Protein AF-A0AA46Q1X2-F1 (afdb_monomer_lite)

Sequence (209 aa):
MLDLFNPLFGFIISIHKKLWILHNDSNFYMKPFWLGVLSLFTQSQLTVNLLSIIYLIILFKKKYWIKDLVFICIGRFAGLFIGIWVTTFLGDNYFKILIGVVNKSIVPLIVSIPFIYFLIKRKGVTCKINIWGSFILGLLLSFYFDPVFYSISRFLPFFFGEGGPSYVKPLVFSLTLIAPLMLFGLFSYGFELDRRVKKLLFLKQNKRS

Secondary structure (DSSP, 8-state):
--TTHHHHHHHHHHHHHHHHHHHHHS-TTTHHHHHHHHHHTSHHHHHHHHHHHHHHHHHTTSTTHHHHHHHHHHHHHHHHHHHHHHHHHH-HHHHHHHHHHHHHHHHHHHHHHHHHHHHHHHTT------HHHHHHHHHHHHTSS-HHHHHHHHHHHHHHSSSS-TTHHHHHHHHHHHHHHHHHHHHHHHHHHHHHHHHHHHHHHHTT-

Foldseek 3Di:
DVVVVVVVVVVLVVVLVVLVVVLVPDDLQCNLLSVLVSQCSDPLLVVLLVLLVVVLVVCVVDPPSVLLLVLLLVLLLVLLVVLLVCCVPVNLVVSVVVLVCLQVPVVCVLVVVVVVVVVCVVVVHDDDDDSVNSSPSSNSSNSGVRVCSNCVNVCSCSLCPDDDDSVVSSVSSSCSSSVVSVVVVVVVVVVVVVVVVVVVVVVVVVVVD

Structure (mmCIF, N/CA/C/O backbone):
data_AF-A0AA46Q1X2-F1
#
_entry.id   AF-A0AA46Q1X2-F1
#
loop_
_atom_site.group_PDB
_atom_site.id
_atom_site.type_symbol
_atom_site.label_atom_id
_atom_site.label_alt_id
_atom_site.label_comp_id
_atom_site.label_asym_id
_atom_site.label_entity_id
_atom_site.label_seq_id
_atom_site.pdbx_PDB_ins_code
_atom_site.Cartn_x
_atom_site.Cartn_y
_atom_site.Cartn_z
_atom_site.occupancy
_atom_site.B_iso_or_equiv
_atom_site.auth_seq_id
_atom_site.auth_comp_id
_atom_site.auth_asym_id
_atom_site.auth_atom_id
_atom_site.pdbx_PDB_model_num
ATOM 1 N N . MET A 1 1 ? 20.997 -7.823 19.539 1.00 44.12 1 MET A N 1
ATOM 2 C CA . MET A 1 1 ? 19.883 -7.258 18.732 1.00 44.12 1 MET A CA 1
ATOM 3 C C . MET A 1 1 ? 20.137 -7.393 17.223 1.00 44.12 1 MET A C 1
ATOM 5 O O . MET A 1 1 ? 19.170 -7.599 16.507 1.00 44.12 1 MET A O 1
ATOM 9 N N . LEU A 1 2 ? 21.393 -7.359 16.740 1.00 46.16 2 LEU A N 1
ATOM 10 C CA . LEU A 1 2 ? 21.736 -7.661 15.335 1.00 46.16 2 LEU A CA 1
ATOM 11 C C . LEU A 1 2 ? 21.502 -9.133 14.934 1.00 46.16 2 LEU A C 1
ATOM 13 O O . LEU A 1 2 ? 21.076 -9.394 13.812 1.00 46.16 2 LEU A O 1
ATOM 17 N N . ASP A 1 3 ? 21.700 -10.086 15.848 1.00 48.97 3 ASP A N 1
ATOM 18 C CA . ASP A 1 3 ? 21.635 -11.522 15.514 1.00 48.97 3 ASP A CA 1
ATOM 19 C C . ASP A 1 3 ? 20.230 -12.026 15.153 1.00 48.97 3 ASP A C 1
ATOM 21 O O . ASP A 1 3 ? 20.091 -13.014 14.439 1.00 48.97 3 ASP A O 1
ATOM 25 N N . LEU A 1 4 ? 19.177 -11.314 15.574 1.00 52.31 4 LEU A N 1
ATOM 26 C CA . LEU A 1 4 ? 17.791 -11.632 15.208 1.00 52.31 4 LEU A CA 1
ATOM 27 C C . LEU A 1 4 ? 17.417 -11.113 13.805 1.00 52.31 4 LEU A C 1
ATOM 29 O O . LEU A 1 4 ? 16.497 -11.633 13.177 1.00 52.31 4 LEU A O 1
ATOM 33 N N . PHE A 1 5 ? 18.126 -10.094 13.303 1.00 53.12 5 PHE A N 1
ATOM 34 C CA . PH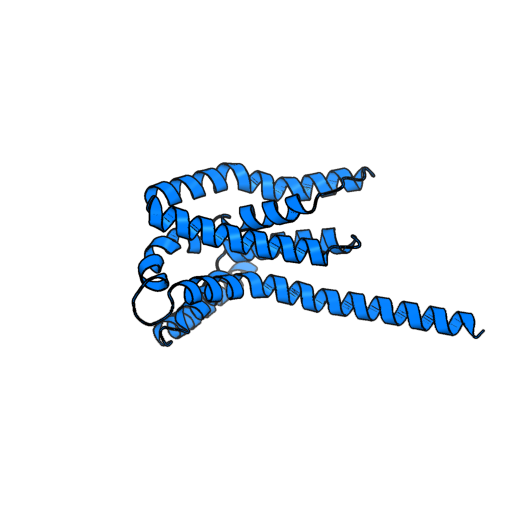E A 1 5 ? 17.856 -9.483 11.996 1.00 53.12 5 PHE A CA 1
ATOM 35 C C . PHE A 1 5 ? 18.491 -10.258 10.837 1.00 53.12 5 PHE A C 1
ATOM 37 O O . PHE A 1 5 ? 17.895 -10.325 9.764 1.00 53.12 5 PHE A O 1
ATOM 44 N N . ASN A 1 6 ? 19.643 -10.898 11.052 1.00 59.34 6 ASN A N 1
ATOM 45 C CA . ASN A 1 6 ? 20.324 -11.710 10.037 1.00 59.34 6 ASN A CA 1
ATOM 46 C C . ASN A 1 6 ? 19.466 -12.841 9.427 1.00 59.34 6 ASN A C 1
ATOM 48 O O . ASN A 1 6 ? 19.412 -12.937 8.197 1.00 59.34 6 ASN A O 1
ATOM 52 N N . PRO A 1 7 ? 18.748 -13.672 10.210 1.00 70.44 7 PRO A N 1
ATOM 53 C CA . PRO A 1 7 ? 17.910 -14.726 9.636 1.00 70.44 7 PRO A CA 1
ATOM 54 C C . PRO A 1 7 ? 16.693 -14.169 8.884 1.00 70.44 7 PRO A C 1
ATOM 56 O O . PRO A 1 7 ? 16.322 -14.704 7.840 1.00 70.44 7 PRO A O 1
ATOM 59 N N . LEU A 1 8 ? 16.104 -13.062 9.353 1.00 68.38 8 LEU A N 1
ATOM 60 C CA . LEU A 1 8 ? 15.004 -12.380 8.659 1.00 68.38 8 LEU A CA 1
ATOM 61 C C . LEU A 1 8 ? 15.452 -11.802 7.314 1.00 68.38 8 LEU A C 1
ATOM 63 O O . LEU A 1 8 ? 14.753 -11.954 6.313 1.00 68.38 8 LEU A O 1
ATOM 67 N N . PHE A 1 9 ? 16.633 -11.187 7.267 1.00 69.31 9 PHE A N 1
ATOM 68 C CA . PHE A 1 9 ? 17.195 -10.653 6.028 1.00 69.31 9 PHE A CA 1
ATOM 69 C C . PHE A 1 9 ? 17.515 -11.774 5.029 1.00 69.31 9 PHE A C 1
ATOM 71 O O . PHE A 1 9 ? 17.148 -11.682 3.857 1.00 69.31 9 PHE A O 1
ATOM 78 N N . GLY A 1 10 ? 18.112 -12.874 5.502 1.00 74.56 10 GLY A N 1
ATOM 79 C CA . GLY A 1 10 ? 18.357 -14.068 4.689 1.00 74.56 10 GLY A CA 1
ATOM 80 C C . GLY A 1 10 ? 17.068 -14.690 4.138 1.00 74.56 10 GLY A C 1
ATOM 81 O O . GLY A 1 10 ? 17.012 -15.078 2.969 1.00 74.56 10 GLY A O 1
ATOM 82 N N . PHE A 1 11 ? 16.001 -14.718 4.940 1.00 78.44 11 PHE A N 1
ATOM 83 C CA . PHE A 1 11 ? 14.683 -15.187 4.514 1.00 78.44 11 PHE A CA 1
ATOM 84 C C . PHE A 1 11 ? 14.064 -14.291 3.432 1.00 78.44 11 PHE A C 1
ATOM 86 O O . PHE A 1 11 ? 13.602 -14.803 2.412 1.00 78.44 11 PHE A O 1
ATOM 93 N N . ILE A 1 12 ? 14.114 -12.964 3.603 1.00 77.50 12 ILE A N 1
ATOM 94 C CA . ILE A 1 12 ? 13.616 -11.998 2.609 1.00 77.50 12 ILE A CA 1
ATOM 95 C C . ILE A 1 12 ? 14.375 -12.146 1.286 1.00 77.50 12 ILE A C 1
ATOM 97 O O . ILE A 1 12 ? 13.746 -12.212 0.232 1.00 77.50 12 ILE A O 1
ATOM 101 N N . ILE A 1 13 ? 15.706 -12.264 1.326 1.00 77.75 13 ILE A N 1
ATOM 102 C CA . ILE A 1 13 ? 16.532 -12.462 0.124 1.00 77.75 13 ILE A CA 1
ATOM 103 C C . ILE A 1 13 ? 16.174 -13.781 -0.576 1.00 77.75 13 ILE A C 1
ATOM 105 O O . ILE A 1 13 ? 16.024 -13.815 -1.798 1.00 77.75 13 ILE A O 1
ATOM 109 N N . SER A 1 14 ? 16.000 -14.863 0.186 1.00 82.81 14 SER A N 1
ATOM 110 C CA . SER A 1 14 ? 15.618 -16.175 -0.348 1.00 82.81 14 SER A CA 1
ATOM 111 C C . SER A 1 14 ? 14.245 -16.143 -1.030 1.00 82.81 14 SER A C 1
ATOM 113 O O . SER A 1 14 ? 14.095 -16.624 -2.158 1.00 82.81 14 SER A O 1
ATOM 115 N N . ILE A 1 15 ? 13.254 -15.507 -0.393 1.00 83.75 15 ILE A N 1
ATOM 116 C CA . ILE A 1 15 ? 11.928 -15.280 -0.980 1.00 83.75 15 ILE A CA 1
ATOM 117 C C . ILE A 1 15 ? 12.040 -14.437 -2.244 1.00 83.75 15 ILE A C 1
ATOM 119 O O . ILE A 1 15 ? 11.485 -14.815 -3.273 1.00 83.75 15 ILE A O 1
ATOM 123 N N . HIS A 1 16 ? 12.779 -13.331 -2.194 1.00 81.50 16 HIS A N 1
ATOM 124 C CA . HIS A 1 16 ? 12.941 -12.438 -3.332 1.00 81.50 16 HIS A CA 1
ATOM 125 C C . HIS A 1 16 ? 13.538 -13.175 -4.536 1.00 81.50 16 HIS A C 1
ATOM 127 O O . HIS A 1 16 ? 13.017 -13.065 -5.642 1.00 81.50 16 HIS A O 1
ATOM 133 N N . LYS A 1 17 ? 14.564 -14.010 -4.320 1.00 80.81 17 LYS A N 1
ATOM 134 C CA . LYS A 1 17 ? 15.171 -14.827 -5.380 1.00 80.81 17 LYS A CA 1
ATOM 135 C C . LYS A 1 17 ? 14.176 -15.825 -5.981 1.00 80.81 17 LYS A C 1
ATOM 137 O O . LYS A 1 17 ? 14.106 -15.942 -7.200 1.00 80.81 17 LYS A O 1
ATOM 142 N N . LYS A 1 18 ? 13.381 -16.512 -5.153 1.00 86.88 18 LYS A N 1
ATOM 143 C CA . LYS A 1 18 ? 12.332 -17.431 -5.637 1.00 86.88 18 LYS A CA 1
ATOM 144 C C . LYS A 1 18 ? 11.252 -16.703 -6.437 1.00 86.88 18 LYS A C 1
ATOM 146 O O . LYS A 1 18 ? 10.873 -17.159 -7.509 1.00 86.88 18 LYS A O 1
ATOM 151 N N . LEU A 1 19 ? 10.781 -15.565 -5.936 1.00 85.62 19 LEU A N 1
ATOM 152 C CA . LEU A 1 19 ? 9.769 -14.752 -6.608 1.00 85.62 19 LEU A CA 1
ATOM 153 C C . LEU A 1 19 ? 10.288 -14.147 -7.918 1.00 85.62 19 LEU A C 1
ATOM 155 O O . LEU A 1 19 ? 9.527 -14.016 -8.869 1.00 85.62 19 LEU A O 1
ATOM 159 N N . TRP A 1 20 ? 11.578 -13.814 -7.990 1.00 83.38 20 TRP A N 1
ATOM 160 C CA . TRP A 1 20 ? 12.213 -13.327 -9.212 1.00 83.38 20 TRP A CA 1
ATOM 161 C C . TRP A 1 20 ? 12.261 -14.398 -10.306 1.00 83.38 20 TRP A C 1
ATOM 163 O O . TRP A 1 20 ? 11.986 -14.104 -11.467 1.00 83.38 20 TRP A O 1
ATOM 173 N N . ILE A 1 21 ? 12.552 -15.648 -9.933 1.00 86.19 21 ILE A N 1
ATOM 174 C CA . ILE A 1 21 ? 12.487 -16.793 -10.854 1.00 86.19 21 ILE A CA 1
ATOM 175 C C . ILE A 1 21 ? 11.052 -16.959 -11.368 1.00 86.19 21 ILE A C 1
ATOM 177 O O . ILE A 1 21 ? 10.832 -16.941 -12.575 1.00 86.19 21 ILE A O 1
ATOM 181 N N . LEU A 1 22 ? 10.066 -16.987 -10.464 1.00 86.06 22 LEU A N 1
ATOM 182 C CA . LEU A 1 22 ? 8.648 -17.084 -10.835 1.00 86.06 22 LEU A CA 1
ATOM 183 C C . LEU A 1 22 ? 8.196 -15.935 -11.744 1.00 86.06 22 LEU A C 1
ATOM 185 O O . LEU A 1 22 ? 7.433 -16.161 -12.676 1.00 86.06 22 LEU A O 1
ATOM 189 N N . HIS A 1 23 ? 8.679 -14.712 -11.516 1.00 83.56 23 HIS A N 1
ATOM 190 C CA . HIS A 1 23 ? 8.421 -13.580 -12.401 1.00 83.56 23 HIS A CA 1
ATOM 191 C C . HIS A 1 23 ? 8.967 -13.82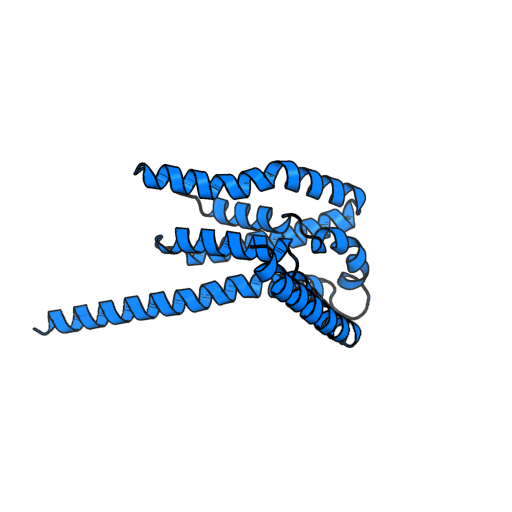7 -13.816 1.00 83.56 23 HIS A C 1
ATOM 193 O O . HIS A 1 23 ? 8.242 -13.622 -14.793 1.00 83.56 23 HIS A O 1
ATOM 199 N N . ASN A 1 24 ? 10.218 -14.272 -13.942 1.00 81.25 24 ASN A N 1
ATOM 200 C CA . ASN A 1 24 ? 10.858 -14.467 -15.245 1.00 81.25 24 ASN A CA 1
ATOM 201 C C . ASN A 1 24 ? 10.233 -15.615 -16.040 1.00 81.25 24 ASN A C 1
ATOM 203 O O . ASN A 1 24 ? 10.026 -15.455 -17.243 1.00 81.25 24 ASN A O 1
ATOM 207 N N . ASP A 1 25 ? 9.862 -16.695 -15.354 1.00 86.12 25 ASP A N 1
ATOM 208 C CA . ASP A 1 25 ? 9.249 -17.886 -15.952 1.00 86.12 25 ASP A CA 1
ATOM 209 C C . ASP A 1 25 ? 7.741 -17.713 -16.207 1.00 86.12 25 ASP A C 1
ATOM 211 O O . ASP A 1 25 ? 7.105 -18.545 -16.853 1.00 86.12 25 ASP A O 1
ATOM 215 N N . SER A 1 26 ? 7.134 -16.635 -15.698 1.00 82.50 26 SER A N 1
ATOM 216 C CA . SER A 1 26 ? 5.700 -16.400 -15.846 1.00 82.50 26 SER A CA 1
ATOM 217 C C . SER A 1 26 ? 5.303 -15.820 -17.203 1.00 82.50 26 SER A C 1
ATOM 219 O O . SER A 1 26 ? 6.016 -15.031 -17.832 1.00 82.50 26 SER A O 1
ATOM 221 N N . ASN A 1 27 ? 4.075 -16.145 -17.609 1.00 80.44 27 ASN A N 1
ATOM 222 C CA . ASN A 1 27 ? 3.434 -15.549 -18.775 1.00 80.44 27 ASN A CA 1
ATOM 223 C C . ASN A 1 27 ? 3.314 -14.028 -18.631 1.00 80.44 27 ASN A C 1
ATOM 225 O O . ASN A 1 27 ? 3.169 -13.491 -17.531 1.00 80.44 27 ASN A O 1
ATOM 229 N N . PHE A 1 28 ? 3.266 -13.340 -19.770 1.00 72.88 28 PHE A N 1
ATOM 230 C CA . PHE A 1 28 ? 3.165 -11.882 -19.863 1.00 72.88 28 PHE A CA 1
ATOM 231 C C . PHE A 1 28 ? 2.096 -11.255 -18.945 1.00 72.88 28 PHE A C 1
ATOM 233 O O . PHE A 1 28 ? 2.347 -10.226 -18.324 1.00 72.88 28 PHE A O 1
ATOM 240 N N . TYR A 1 29 ? 0.939 -11.908 -18.791 1.00 74.50 29 TYR A N 1
ATOM 241 C CA . TYR A 1 29 ? -0.165 -11.452 -17.934 1.00 74.50 29 TYR A CA 1
ATOM 242 C C . TYR A 1 29 ? 0.054 -11.654 -16.428 1.00 74.50 29 TYR A C 1
ATOM 244 O O . TYR A 1 29 ? -0.565 -10.952 -15.633 1.00 74.50 29 T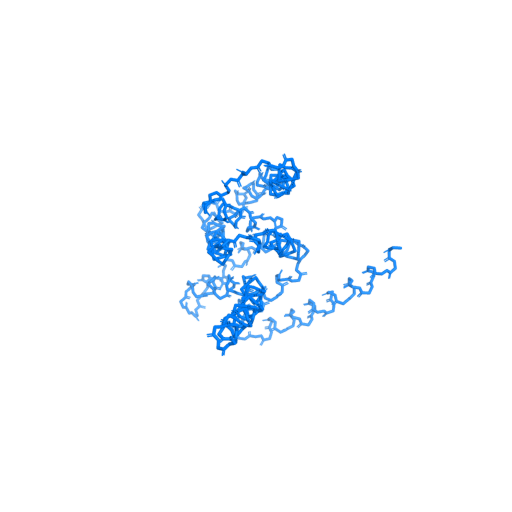YR A O 1
ATOM 252 N N . MET A 1 30 ? 0.916 -12.594 -16.029 1.00 81.06 30 MET A N 1
ATOM 253 C CA . MET A 1 30 ? 1.209 -12.917 -14.622 1.00 81.06 30 MET A CA 1
ATOM 254 C C . MET A 1 30 ? 2.436 -12.172 -14.092 1.00 81.06 30 MET A C 1
ATOM 256 O O . MET A 1 30 ? 2.564 -11.963 -12.887 1.00 81.06 30 MET A O 1
ATOM 260 N N . LYS A 1 31 ? 3.285 -11.658 -14.984 1.00 79.88 31 LYS A N 1
ATOM 261 C CA . LYS A 1 31 ? 4.395 -10.770 -14.627 1.00 79.88 31 LYS A CA 1
ATOM 262 C C . LYS A 1 31 ? 4.005 -9.556 -13.759 1.00 79.88 31 LYS A C 1
ATOM 264 O O . LYS A 1 31 ? 4.710 -9.331 -12.778 1.00 79.88 31 LYS A O 1
ATOM 269 N N . PRO A 1 32 ? 2.902 -8.801 -13.993 1.00 78.62 32 PRO A N 1
ATOM 270 C CA . PRO A 1 32 ? 2.566 -7.656 -13.142 1.00 78.62 32 PRO A CA 1
ATOM 271 C C . PRO A 1 32 ? 2.131 -8.103 -11.744 1.00 78.62 32 PRO A C 1
ATOM 273 O O . PRO A 1 32 ? 2.405 -7.412 -10.767 1.00 78.62 32 PRO A O 1
ATOM 276 N N . PHE A 1 33 ? 1.498 -9.273 -11.634 1.00 84.50 33 PHE A N 1
ATOM 277 C CA . PHE A 1 33 ? 1.168 -9.875 -10.348 1.00 84.50 33 PHE A CA 1
ATOM 278 C C . PHE A 1 33 ? 2.444 -10.229 -9.578 1.00 84.50 33 PHE A C 1
ATOM 280 O O . PHE A 1 33 ? 2.623 -9.763 -8.457 1.00 84.50 33 PHE A O 1
ATOM 287 N N . TRP A 1 34 ? 3.377 -10.970 -10.185 1.00 83.56 34 TRP A N 1
ATOM 288 C CA . TRP A 1 34 ? 4.632 -11.342 -9.522 1.00 83.56 34 TRP A CA 1
ATOM 289 C C . TRP A 1 34 ? 5.511 -10.139 -9.186 1.00 83.56 34 TRP A C 1
ATOM 291 O O . TRP A 1 34 ? 6.116 -10.118 -8.116 1.00 83.56 34 TRP A O 1
ATOM 301 N N . LEU A 1 35 ? 5.527 -9.110 -10.037 1.00 79.56 35 LEU A N 1
ATOM 302 C CA . LEU A 1 35 ? 6.167 -7.828 -9.738 1.00 79.56 35 LEU A CA 1
ATOM 303 C C . LEU A 1 35 ? 5.533 -7.172 -8.500 1.00 79.56 35 LEU A C 1
ATOM 305 O O . LEU A 1 35 ? 6.238 -6.682 -7.619 1.00 79.56 35 LEU A O 1
ATOM 309 N N . GLY A 1 36 ? 4.201 -7.218 -8.402 1.00 80.62 36 GLY A N 1
ATOM 310 C CA . GLY A 1 36 ? 3.442 -6.791 -7.228 1.00 80.62 36 GLY A CA 1
ATOM 311 C C . GLY A 1 36 ? 3.842 -7.572 -5.980 1.00 80.62 36 GLY A C 1
ATOM 312 O O . GLY A 1 36 ? 4.185 -6.979 -4.961 1.00 80.62 36 GLY A O 1
ATOM 313 N N . VAL A 1 37 ? 3.901 -8.899 -6.060 1.00 84.75 37 VAL A N 1
ATOM 314 C CA . VAL A 1 37 ? 4.311 -9.740 -4.928 1.00 84.75 37 VAL A CA 1
ATOM 315 C C . VAL A 1 37 ? 5.753 -9.441 -4.513 1.00 84.75 37 VAL A C 1
ATOM 317 O O . VAL A 1 37 ? 6.010 -9.255 -3.328 1.00 84.75 37 VAL A O 1
ATOM 320 N N . LEU A 1 38 ? 6.683 -9.306 -5.462 1.00 82.56 38 LEU A N 1
ATOM 321 C CA . LEU A 1 38 ? 8.069 -8.899 -5.201 1.00 82.56 38 LEU A CA 1
ATOM 322 C C . LEU A 1 38 ? 8.137 -7.559 -4.470 1.00 82.56 38 LEU A C 1
ATOM 324 O O . LEU A 1 38 ? 8.895 -7.414 -3.508 1.00 82.56 38 LEU A O 1
ATOM 328 N N . SER A 1 39 ? 7.320 -6.596 -4.898 1.00 79.00 39 SER A N 1
ATOM 329 C CA . SER A 1 39 ? 7.292 -5.274 -4.287 1.00 79.00 39 SER A CA 1
ATOM 330 C C . SER A 1 39 ? 6.816 -5.275 -2.839 1.00 79.00 39 SER A C 1
ATOM 332 O O . SER A 1 39 ? 7.321 -4.478 -2.053 1.00 79.00 39 SER A O 1
ATOM 334 N N . LEU A 1 40 ? 5.935 -6.199 -2.441 1.00 81.81 40 LEU A N 1
ATOM 335 C CA . LEU A 1 40 ? 5.471 -6.317 -1.052 1.00 81.81 40 LEU A CA 1
ATOM 336 C C . LEU A 1 40 ? 6.601 -6.620 -0.062 1.00 81.81 40 LEU A C 1
ATOM 338 O O . LEU A 1 40 ? 6.496 -6.256 1.108 1.00 81.81 40 LEU A O 1
ATOM 342 N N . PHE A 1 41 ? 7.678 -7.257 -0.528 1.00 79.62 41 PHE A N 1
ATOM 343 C CA . PHE A 1 41 ? 8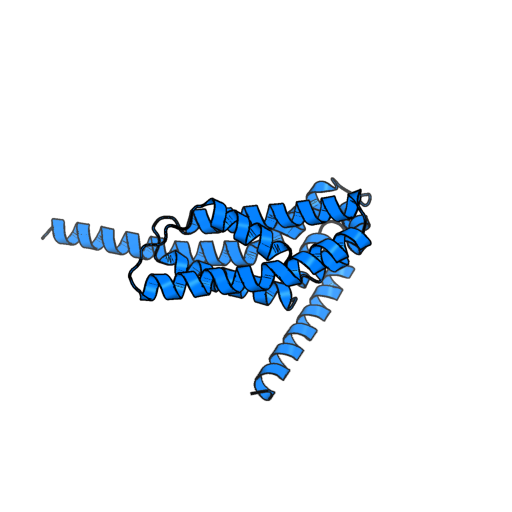.846 -7.597 0.287 1.00 79.62 41 PHE A CA 1
ATOM 344 C C . PHE A 1 41 ? 9.950 -6.535 0.235 1.00 79.62 41 PHE A C 1
ATOM 346 O O . PHE A 1 41 ? 11.017 -6.725 0.818 1.00 79.62 41 PHE A O 1
ATOM 353 N N . THR A 1 42 ? 9.715 -5.405 -0.438 1.00 76.62 42 THR A N 1
ATOM 354 C CA . THR A 1 42 ? 10.637 -4.268 -0.383 1.00 76.62 42 THR A CA 1
ATOM 355 C C . THR A 1 42 ? 10.535 -3.568 0.969 1.00 76.62 42 THR A C 1
ATOM 357 O O . THR A 1 42 ? 9.470 -3.489 1.585 1.00 76.62 42 THR A O 1
ATOM 360 N N . GLN A 1 43 ? 11.657 -3.031 1.444 1.00 74.38 43 GLN A N 1
ATOM 361 C CA . GLN A 1 43 ? 11.730 -2.391 2.759 1.00 74.38 43 GLN A CA 1
ATOM 362 C C . GLN A 1 43 ? 10.773 -1.193 2.892 1.00 74.38 43 GLN A C 1
ATOM 364 O O . GLN A 1 43 ? 10.179 -0.982 3.951 1.00 74.38 43 GLN A O 1
ATOM 369 N N . SER A 1 44 ? 10.569 -0.440 1.811 1.00 75.06 44 SER A N 1
ATOM 370 C CA . SER A 1 44 ? 9.599 0.655 1.739 1.00 75.06 44 SER A CA 1
ATOM 371 C C . SER A 1 44 ? 8.165 0.163 1.910 1.00 75.06 44 SER A C 1
ATOM 373 O O . SER A 1 44 ? 7.448 0.685 2.761 1.00 75.06 44 SER A O 1
ATOM 375 N N . GLN A 1 45 ? 7.757 -0.876 1.175 1.00 78.12 45 GLN A N 1
ATOM 376 C CA . GLN A 1 45 ? 6.397 -1.403 1.241 1.00 78.12 45 GLN A CA 1
ATOM 377 C C . GLN A 1 45 ? 6.093 -2.086 2.568 1.00 78.12 45 GLN A C 1
ATOM 379 O O . GLN A 1 45 ? 5.005 -1.900 3.112 1.00 78.12 45 GLN A O 1
ATOM 384 N N . LEU A 1 46 ? 7.061 -2.796 3.151 1.00 78.31 46 LEU A N 1
ATOM 385 C CA . LEU A 1 46 ? 6.933 -3.315 4.513 1.00 78.31 46 LEU A CA 1
ATOM 386 C C . LEU A 1 46 ? 6.691 -2.178 5.516 1.00 78.31 46 LEU A C 1
ATOM 388 O O . LEU A 1 46 ? 5.791 -2.275 6.350 1.00 78.31 46 LEU A O 1
ATOM 392 N N . THR A 1 47 ? 7.429 -1.072 5.391 1.00 77.25 47 THR A N 1
ATOM 393 C CA . THR A 1 47 ? 7.267 0.106 6.258 1.00 77.25 47 THR A CA 1
ATOM 394 C C . THR A 1 47 ? 5.898 0.766 6.067 1.00 77.25 47 THR A C 1
ATOM 396 O O . THR A 1 47 ? 5.207 1.049 7.045 1.00 77.25 47 THR A O 1
ATOM 399 N N . VAL A 1 48 ? 5.468 0.963 4.817 1.00 78.00 48 VAL A N 1
ATOM 400 C CA . VAL A 1 48 ? 4.159 1.542 4.468 1.00 78.00 48 VAL A CA 1
ATOM 401 C C . VAL A 1 48 ? 3.017 0.683 4.995 1.00 78.00 48 VAL A C 1
ATOM 403 O O . VAL A 1 48 ? 2.071 1.207 5.589 1.00 78.00 48 VAL A O 1
ATOM 406 N N . ASN A 1 49 ? 3.095 -0.633 4.808 1.00 78.81 49 ASN A N 1
ATOM 407 C CA . ASN A 1 49 ? 2.071 -1.559 5.274 1.00 78.81 49 ASN A CA 1
ATOM 408 C C . ASN A 1 49 ? 2.004 -1.569 6.806 1.00 78.81 49 ASN A C 1
ATOM 410 O O . ASN A 1 49 ? 0.910 -1.511 7.363 1.00 78.81 49 ASN A O 1
ATOM 414 N N . LEU A 1 50 ? 3.149 -1.539 7.493 1.00 78.62 50 LEU A N 1
ATOM 415 C CA . LEU A 1 50 ? 3.211 -1.485 8.953 1.00 78.62 50 LEU A CA 1
ATOM 416 C C . LEU A 1 50 ? 2.648 -0.163 9.506 1.00 78.62 50 LEU A C 1
ATOM 418 O O . LEU A 1 50 ? 1.820 -0.187 10.416 1.00 78.62 50 LEU A O 1
ATOM 422 N N . LEU A 1 51 ? 3.004 0.981 8.910 1.00 76.81 51 LEU A N 1
ATOM 423 C CA . LEU A 1 51 ? 2.422 2.289 9.247 1.00 76.81 51 LEU A CA 1
ATOM 424 C C . LEU A 1 51 ? 0.908 2.313 9.025 1.00 76.81 51 LEU A C 1
ATOM 426 O O . LEU A 1 51 ? 0.162 2.806 9.872 1.00 76.81 51 LEU A O 1
ATOM 430 N N . SER A 1 52 ? 0.449 1.745 7.911 1.00 75.06 52 SER A N 1
ATOM 431 C CA . SER A 1 52 ? -0.974 1.667 7.584 1.00 75.06 52 SER A CA 1
ATOM 432 C C . SER A 1 52 ? -1.727 0.800 8.595 1.00 75.06 52 SER A C 1
ATOM 434 O O . SER A 1 52 ? -2.794 1.194 9.056 1.00 75.06 52 SER A O 1
ATOM 436 N N . ILE A 1 53 ? -1.159 -0.336 9.012 1.00 76.81 53 ILE A N 1
ATOM 437 C CA . ILE A 1 53 ? -1.736 -1.202 10.052 1.00 76.81 53 ILE A CA 1
ATOM 438 C C . ILE A 1 53 ? -1.802 -0.475 11.401 1.00 76.81 53 ILE A C 1
ATOM 440 O O . ILE A 1 53 ? -2.853 -0.483 12.038 1.00 76.81 53 ILE A O 1
ATOM 444 N N . ILE A 1 54 ? -0.731 0.206 11.827 1.00 76.50 54 ILE A N 1
ATOM 445 C CA . ILE A 1 54 ? -0.732 0.997 13.073 1.00 76.50 54 ILE A CA 1
ATOM 446 C C . ILE A 1 54 ? -1.821 2.073 13.023 1.00 76.50 54 ILE A C 1
ATOM 448 O O . ILE A 1 54 ? -2.596 2.231 13.971 1.00 76.50 54 ILE A O 1
ATOM 452 N N . TYR A 1 55 ? -1.916 2.793 11.904 1.00 74.25 55 TYR A 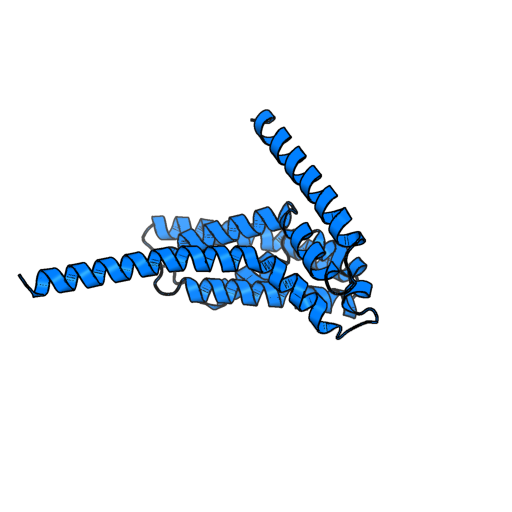N 1
ATOM 453 C CA . TYR A 1 55 ? -2.945 3.804 11.699 1.00 74.25 55 TYR A CA 1
ATOM 454 C C . TYR A 1 55 ? -4.354 3.200 11.769 1.00 74.25 55 TYR A C 1
ATOM 456 O O . TYR A 1 55 ? -5.230 3.745 12.443 1.00 74.25 55 TYR A O 1
ATOM 464 N N . LEU A 1 56 ? -4.565 2.027 11.167 1.00 71.75 56 LEU A N 1
ATOM 465 C CA . LEU A 1 56 ? -5.832 1.305 11.238 1.00 71.75 56 LEU A CA 1
ATOM 466 C C . LEU A 1 56 ? -6.170 0.868 12.662 1.00 71.75 56 LEU A C 1
ATOM 468 O O . LEU A 1 56 ? -7.299 1.086 13.086 1.00 71.75 56 LEU A O 1
ATOM 472 N N . ILE A 1 57 ? -5.213 0.350 13.442 1.00 74.44 57 ILE A N 1
ATOM 473 C CA . ILE A 1 57 ? -5.399 0.010 14.869 1.00 74.44 57 ILE A CA 1
ATOM 474 C C . ILE A 1 57 ? -5.886 1.225 15.670 1.00 74.44 57 ILE A C 1
ATOM 476 O O . ILE A 1 57 ? -6.784 1.112 16.510 1.00 74.44 57 ILE A O 1
ATOM 480 N N . ILE A 1 58 ? -5.349 2.414 15.389 1.00 71.31 58 ILE A N 1
ATOM 481 C CA . ILE A 1 58 ? -5.812 3.662 16.010 1.00 71.31 58 ILE A CA 1
ATOM 482 C C . ILE A 1 58 ? -7.250 3.990 15.571 1.00 71.31 58 ILE A C 1
ATOM 484 O O . ILE A 1 58 ? -8.065 4.428 16.397 1.00 71.31 58 ILE A O 1
ATOM 488 N N . LEU A 1 59 ? -7.567 3.767 14.293 1.00 68.12 59 LEU A N 1
ATOM 489 C CA . LEU A 1 59 ? -8.885 4.003 13.710 1.00 68.12 59 LEU A CA 1
ATOM 490 C C . LEU A 1 59 ? -9.944 2.972 14.106 1.00 68.12 59 LEU A C 1
ATOM 492 O O . LEU A 1 59 ? -11.103 3.365 14.143 1.00 68.12 59 LEU A O 1
ATOM 496 N N . PHE A 1 60 ? -9.607 1.731 14.485 1.00 65.44 60 PHE A N 1
ATOM 497 C CA . PHE A 1 60 ? -10.571 0.701 14.932 1.00 65.44 60 PHE A CA 1
ATOM 498 C C . PHE A 1 60 ? -11.501 1.176 16.049 1.00 65.44 60 PHE A C 1
ATOM 500 O O . PHE A 1 60 ? -12.607 0.672 16.224 1.00 65.44 60 PHE A O 1
ATOM 507 N N . LYS A 1 61 ? -11.072 2.185 16.812 1.00 66.00 61 LYS A N 1
ATOM 508 C CA . LYS A 1 61 ? -11.884 2.820 17.855 1.00 66.00 61 LYS A CA 1
ATOM 509 C C . LYS A 1 61 ? -12.972 3.757 17.302 1.00 66.00 61 LYS A C 1
ATOM 511 O O . LYS A 1 61 ? -13.767 4.275 18.082 1.00 66.00 61 LYS A O 1
ATOM 516 N N . LYS A 1 62 ? -13.007 4.020 15.992 1.00 67.88 62 LYS A N 1
ATOM 517 C CA . LYS A 1 62 ? -13.983 4.879 15.309 1.00 67.88 62 LYS A CA 1
ATOM 518 C C . LYS A 1 62 ? -15.072 4.051 14.626 1.00 67.88 62 LYS A C 1
ATOM 520 O O . LYS A 1 62 ? -14.827 2.984 14.081 1.00 67.88 62 LYS A O 1
ATOM 525 N N . LYS A 1 63 ? -16.275 4.627 14.558 1.00 66.81 63 LYS A N 1
ATOM 526 C CA . LYS A 1 63 ? -17.480 4.010 13.973 1.00 66.81 63 LYS A CA 1
ATOM 527 C C . LYS A 1 63 ? -17.381 3.711 12.462 1.00 66.81 63 LYS A C 1
ATOM 529 O O . LYS A 1 63 ? -18.146 2.890 11.971 1.00 66.81 63 LYS A O 1
ATOM 534 N N . TYR A 1 64 ? -16.470 4.364 11.730 1.00 73.88 64 TYR A N 1
ATOM 535 C CA . TYR A 1 64 ? -16.383 4.301 10.260 1.00 73.88 64 TYR A CA 1
ATOM 536 C C . TYR A 1 64 ? -14.988 3.934 9.727 1.00 73.88 64 TYR A C 1
ATOM 538 O O . TYR A 1 64 ? -14.644 4.304 8.609 1.00 73.88 64 TYR A O 1
ATOM 546 N N . TRP A 1 65 ? -14.194 3.186 10.497 1.00 78.88 65 TRP A N 1
ATOM 547 C CA . TRP A 1 65 ? -12.809 2.846 10.138 1.00 78.88 65 TRP A CA 1
ATOM 548 C C . TRP A 1 65 ? -12.673 2.111 8.789 1.00 78.88 65 TRP A C 1
ATOM 550 O O . TRP A 1 65 ? -11.682 2.296 8.092 1.00 78.88 65 TRP A O 1
ATOM 560 N N . ILE A 1 66 ? -13.685 1.335 8.377 1.00 82.00 66 ILE A N 1
ATOM 561 C CA . ILE A 1 66 ? -13.714 0.653 7.068 1.00 82.00 66 ILE A CA 1
ATOM 562 C C . ILE A 1 66 ? -13.747 1.665 5.924 1.00 82.00 66 ILE A C 1
ATOM 564 O O . ILE A 1 66 ? -13.074 1.476 4.916 1.00 82.00 66 ILE A O 1
ATOM 568 N N . LYS A 1 67 ? -14.511 2.757 6.075 1.00 82.75 67 LYS A N 1
ATOM 569 C CA . LYS A 1 67 ? -14.543 3.817 5.063 1.00 82.75 67 LYS A CA 1
ATOM 570 C C . LYS A 1 67 ? -13.158 4.440 4.942 1.00 82.75 67 LYS A C 1
ATOM 572 O O . LYS A 1 67 ? -12.644 4.534 3.836 1.00 82.75 67 LYS A O 1
ATOM 577 N N . ASP A 1 68 ? -12.530 4.767 6.069 1.00 81.75 68 ASP A N 1
ATOM 578 C CA . ASP A 1 68 ? -11.171 5.319 6.090 1.00 81.75 68 ASP A CA 1
ATOM 579 C C . ASP A 1 68 ? -10.163 4.363 5.416 1.00 81.75 68 ASP A C 1
ATOM 581 O O . ASP A 1 68 ? -9.344 4.810 4.617 1.00 81.75 68 ASP A O 1
ATOM 585 N N . LEU A 1 69 ? -10.267 3.046 5.650 1.00 84.81 69 LEU A N 1
ATOM 586 C CA . LEU A 1 69 ? -9.458 2.023 4.970 1.00 84.81 69 LEU A CA 1
ATOM 587 C C . LEU A 1 69 ? -9.666 2.031 3.449 1.00 84.81 69 LEU A C 1
ATOM 589 O O . LEU A 1 69 ? -8.690 2.027 2.699 1.00 84.81 69 LEU A O 1
ATOM 593 N N . VAL A 1 70 ? -10.916 2.076 2.985 1.00 86.88 70 VAL A N 1
ATOM 594 C CA . VAL A 1 70 ? -11.233 2.156 1.551 1.00 86.88 70 VAL A CA 1
ATOM 595 C C . VAL A 1 70 ? -10.647 3.430 0.941 1.00 86.88 70 VAL A C 1
ATOM 597 O O . VAL A 1 70 ? -10.025 3.365 -0.115 1.00 86.88 70 VAL A O 1
ATOM 600 N N . PHE A 1 71 ? -10.751 4.574 1.620 1.00 86.81 71 PHE A N 1
ATOM 601 C CA . PHE A 1 71 ? -10.161 5.828 1.144 1.00 86.81 71 PHE A CA 1
ATOM 602 C C . PHE A 1 71 ? -8.630 5.794 1.100 1.00 86.81 71 PHE A C 1
ATOM 604 O O . PHE A 1 71 ? -8.055 6.329 0.154 1.00 86.81 71 PHE A O 1
ATOM 611 N N . ILE A 1 72 ? -7.964 5.128 2.050 1.00 85.44 72 ILE A N 1
ATOM 612 C CA . ILE A 1 72 ? -6.512 4.886 1.980 1.00 85.44 72 ILE A CA 1
ATOM 613 C C . ILE A 1 72 ? -6.179 4.046 0.745 1.00 85.44 72 ILE A C 1
ATOM 615 O O . ILE A 1 72 ? -5.249 4.379 0.015 1.00 85.44 72 ILE A O 1
ATOM 619 N N . CYS A 1 73 ? -6.943 2.983 0.481 1.00 87.44 73 CYS A N 1
ATOM 620 C CA . CYS A 1 73 ? -6.737 2.118 -0.682 1.00 87.44 73 CYS A CA 1
ATOM 621 C C . CYS A 1 73 ? -6.916 2.887 -2.000 1.00 87.44 73 CYS A C 1
ATOM 623 O O . CYS A 1 73 ? -6.062 2.804 -2.880 1.00 87.44 73 CYS A O 1
ATOM 625 N N . ILE A 1 74 ? -7.979 3.690 -2.112 1.00 89.00 74 ILE A N 1
ATOM 626 C CA . ILE A 1 74 ? -8.240 4.541 -3.283 1.00 89.00 74 ILE A CA 1
ATOM 627 C C . ILE A 1 74 ? -7.132 5.588 -3.447 1.00 89.00 74 ILE A C 1
ATOM 629 O O . ILE A 1 74 ? -6.640 5.785 -4.554 1.00 89.00 74 ILE A O 1
ATOM 633 N N . GLY A 1 75 ? -6.698 6.227 -2.357 1.00 87.69 75 GLY A N 1
ATOM 634 C CA . GLY A 1 75 ? -5.581 7.172 -2.374 1.00 87.69 75 GLY A CA 1
ATOM 635 C C . GLY A 1 75 ? -4.288 6.518 -2.853 1.00 87.69 75 GLY A C 1
ATOM 636 O O . GLY A 1 75 ? -3.593 7.076 -3.702 1.00 87.69 75 GLY A O 1
ATOM 637 N N . ARG A 1 76 ? -4.004 5.295 -2.384 1.00 84.31 76 ARG A N 1
ATOM 638 C CA . ARG A 1 76 ? -2.826 4.544 -2.823 1.00 84.31 76 ARG A CA 1
ATOM 639 C C . ARG A 1 76 ? -2.874 4.230 -4.317 1.00 84.31 76 ARG A C 1
ATOM 641 O O . ARG A 1 76 ? -1.888 4.435 -5.026 1.00 84.31 76 ARG A O 1
ATOM 648 N N . PHE A 1 77 ? -4.031 3.779 -4.792 1.00 85.81 77 PHE A N 1
ATOM 649 C CA . PHE A 1 77 ? -4.271 3.511 -6.205 1.00 85.81 77 PHE A CA 1
ATOM 650 C C . PHE A 1 77 ? -4.076 4.780 -7.050 1.00 85.81 77 PHE A C 1
ATOM 652 O O . PHE A 1 77 ? -3.321 4.767 -8.017 1.00 85.81 77 PHE A O 1
ATOM 659 N N . ALA A 1 78 ? -4.662 5.906 -6.636 1.00 87.06 78 ALA A N 1
ATOM 660 C CA . ALA A 1 78 ? -4.508 7.189 -7.319 1.00 87.06 78 ALA A CA 1
ATOM 661 C C . ALA A 1 78 ? -3.040 7.646 -7.383 1.00 87.06 78 ALA A C 1
ATOM 663 O O . ALA A 1 78 ? -2.572 8.036 -8.450 1.00 87.06 78 ALA A O 1
ATOM 664 N N . GLY A 1 79 ? -2.291 7.544 -6.279 1.00 82.94 79 GLY A N 1
ATOM 665 C CA . GLY A 1 79 ? -0.867 7.896 -6.245 1.00 82.94 79 GLY A CA 1
ATOM 666 C C . GLY A 1 79 ? -0.028 7.093 -7.244 1.00 82.94 79 GLY A C 1
ATOM 667 O O . GLY A 1 79 ? 0.859 7.642 -7.894 1.00 82.94 79 GLY A O 1
ATOM 668 N N . LEU A 1 80 ? -0.358 5.814 -7.441 1.00 80.12 80 LEU A N 1
ATOM 669 C CA . LEU A 1 80 ? 0.314 4.957 -8.416 1.00 80.12 80 LEU A CA 1
ATOM 670 C C . LEU A 1 80 ? 0.065 5.408 -9.853 1.00 80.12 80 LEU A C 1
ATOM 672 O O . LEU A 1 80 ? 1.016 5.563 -10.618 1.00 80.12 80 LEU A O 1
ATOM 676 N N . PHE A 1 81 ? -1.186 5.698 -10.203 1.00 80.50 81 PHE A N 1
ATOM 677 C CA . PHE A 1 81 ? -1.523 6.211 -11.531 1.00 80.50 81 PHE A CA 1
ATOM 678 C C . PHE A 1 81 ? -0.945 7.604 -11.787 1.00 80.50 81 PHE A C 1
ATOM 680 O O . PHE A 1 81 ? -0.478 7.859 -12.894 1.00 80.50 81 PHE A O 1
ATOM 687 N N . ILE A 1 82 ? -0.897 8.476 -10.774 1.00 82.31 82 ILE A N 1
ATOM 688 C CA . ILE A 1 82 ? -0.191 9.762 -10.864 1.00 82.31 82 ILE A CA 1
ATOM 689 C C . ILE A 1 82 ? 1.296 9.521 -11.140 1.00 82.31 82 ILE A C 1
ATOM 691 O O . ILE A 1 82 ? 1.861 10.168 -12.015 1.00 82.31 82 ILE A O 1
ATOM 695 N N . GLY A 1 83 ? 1.925 8.570 -10.443 1.00 76.88 83 GLY A N 1
ATOM 696 C CA . GLY A 1 83 ? 3.323 8.215 -10.676 1.00 76.88 83 GLY A CA 1
ATOM 697 C C . GLY A 1 83 ? 3.570 7.728 -12.099 1.00 76.88 83 GLY A C 1
ATOM 698 O O . GLY A 1 83 ? 4.448 8.259 -12.774 1.00 76.88 83 GLY A O 1
ATOM 699 N N . ILE A 1 84 ? 2.757 6.790 -12.594 1.00 76.44 84 ILE A N 1
ATOM 700 C CA . ILE A 1 84 ? 2.824 6.327 -13.988 1.00 76.44 84 ILE A CA 1
ATOM 701 C C . ILE A 1 84 ? 2.662 7.507 -14.947 1.00 76.44 84 ILE A C 1
ATOM 703 O O . ILE A 1 84 ? 3.506 7.683 -15.819 1.00 76.44 84 ILE A O 1
ATOM 707 N N . TRP A 1 85 ? 1.638 8.342 -14.751 1.00 78.75 85 TRP A N 1
ATOM 708 C CA . TRP A 1 85 ? 1.354 9.493 -15.605 1.00 78.75 85 TRP A CA 1
ATOM 709 C C . TRP A 1 85 ? 2.531 10.476 -15.658 1.00 78.75 85 TRP A C 1
ATOM 711 O O . TRP A 1 85 ? 3.026 10.786 -16.741 1.00 78.75 85 TRP A O 1
ATOM 721 N N . VAL A 1 86 ? 3.060 10.894 -14.503 1.00 76.44 86 VAL A N 1
ATOM 722 C CA . VAL A 1 86 ? 4.231 11.783 -14.430 1.00 76.44 86 VAL A CA 1
ATOM 723 C C . VAL A 1 86 ? 5.428 11.158 -15.140 1.00 76.44 86 VAL A C 1
ATOM 725 O O . VAL A 1 86 ? 6.098 11.832 -15.917 1.00 76.44 86 VAL A O 1
ATOM 728 N N . THR A 1 87 ? 5.678 9.868 -14.921 1.00 73.50 87 THR A N 1
ATOM 729 C CA . THR A 1 87 ? 6.820 9.181 -15.533 1.00 73.50 87 THR A CA 1
ATOM 730 C C . THR A 1 87 ? 6.661 9.071 -17.052 1.00 73.50 87 THR A C 1
ATOM 732 O O . THR A 1 87 ? 7.631 9.267 -17.775 1.00 73.50 87 THR A O 1
ATOM 735 N N . THR A 1 88 ? 5.443 8.835 -17.557 1.00 73.31 88 THR A N 1
ATOM 736 C CA . THR A 1 88 ? 5.164 8.795 -19.004 1.00 73.31 88 THR A CA 1
ATOM 737 C C . THR A 1 88 ? 5.270 10.153 -19.690 1.00 73.31 88 THR A C 1
ATOM 739 O O . THR A 1 88 ? 5.815 10.225 -20.785 1.00 73.31 88 THR A O 1
ATOM 742 N N . PHE A 1 89 ? 4.738 11.217 -19.081 1.00 76.25 89 PHE A N 1
ATOM 743 C CA . PHE A 1 89 ? 4.614 12.524 -19.737 1.00 76.25 89 PHE A CA 1
ATOM 744 C C . PHE A 1 89 ? 5.822 13.431 -19.507 1.00 76.25 89 PHE A C 1
ATOM 746 O O . PHE A 1 89 ? 6.210 14.171 -20.405 1.00 76.25 89 PHE A O 1
ATOM 753 N N . LEU A 1 90 ? 6.402 13.399 -18.306 1.00 78.62 90 LEU A N 1
ATOM 754 C CA . LEU A 1 90 ? 7.513 14.272 -17.917 1.00 78.62 90 LEU A CA 1
ATOM 755 C C . LEU A 1 90 ? 8.856 13.533 -17.925 1.00 78.62 90 LEU A C 1
ATOM 757 O O . LEU A 1 90 ? 9.903 14.169 -17.962 1.00 78.62 90 LEU A O 1
ATOM 761 N N . GLY A 1 91 ? 8.846 12.199 -17.924 1.00 71.25 91 GLY A N 1
ATOM 762 C CA . GLY A 1 91 ? 10.052 11.379 -17.932 1.00 71.25 91 GLY A CA 1
ATOM 763 C C . GLY A 1 91 ? 10.691 11.181 -16.553 1.00 71.25 91 GLY A C 1
ATOM 764 O O . GLY A 1 91 ? 10.356 11.817 -15.548 1.00 71.25 91 GLY A O 1
ATOM 765 N N . ASP A 1 92 ? 11.663 10.272 -16.514 1.00 69.88 92 ASP A N 1
ATOM 766 C CA . ASP A 1 92 ? 12.256 9.720 -15.290 1.00 69.88 92 ASP A CA 1
ATOM 767 C C . ASP A 1 92 ? 12.918 10.751 -14.382 1.00 69.88 92 ASP A C 1
ATOM 769 O O . ASP A 1 92 ? 12.890 10.616 -13.159 1.00 69.88 92 ASP A O 1
ATOM 773 N N . ASN A 1 93 ? 13.550 11.773 -14.961 1.00 73.81 93 ASN A N 1
ATOM 774 C CA . ASN A 1 93 ? 14.301 12.760 -14.187 1.00 73.81 93 ASN A CA 1
ATOM 775 C C . ASN A 1 93 ? 13.366 13.641 -13.354 1.00 73.81 93 ASN A C 1
ATOM 777 O O . ASN A 1 93 ? 13.613 13.846 -12.165 1.00 73.81 93 ASN A O 1
ATOM 781 N N . TYR A 1 94 ? 12.252 14.085 -13.936 1.00 73.69 94 TYR A N 1
ATOM 782 C CA . TYR A 1 94 ? 11.231 14.844 -13.217 1.00 73.69 94 TYR A CA 1
ATOM 783 C C . TYR A 1 94 ? 10.521 13.977 -12.182 1.00 73.69 94 TYR A C 1
ATOM 785 O O . TYR A 1 94 ? 10.251 14.437 -11.072 1.00 73.69 94 TYR A O 1
ATOM 793 N N . PHE A 1 95 ? 10.302 12.699 -12.496 1.00 72.31 95 PHE A N 1
ATOM 794 C CA . PHE A 1 95 ? 9.726 11.761 -11.545 1.00 72.31 95 PHE A CA 1
ATOM 795 C C . PHE A 1 95 ? 10.645 11.506 -10.333 1.00 72.31 95 PHE A C 1
ATOM 797 O O . PHE A 1 95 ? 10.190 11.530 -9.189 1.00 72.31 95 PHE A O 1
ATOM 804 N N . LYS A 1 96 ? 11.961 11.369 -10.545 1.00 73.44 96 LYS A N 1
ATOM 805 C CA . LYS A 1 96 ? 12.953 11.270 -9.458 1.00 73.44 96 LYS A CA 1
ATOM 806 C C . LYS A 1 96 ? 12.984 12.517 -8.579 1.00 73.44 96 LYS A C 1
ATOM 808 O O . LYS A 1 96 ? 13.093 12.384 -7.361 1.00 73.44 96 LYS A O 1
ATOM 813 N N . ILE A 1 97 ? 12.890 13.709 -9.175 1.00 76.44 97 ILE A N 1
ATOM 814 C CA . ILE A 1 97 ? 12.821 14.975 -8.430 1.00 76.44 97 ILE A CA 1
ATOM 815 C C . ILE A 1 97 ? 11.535 15.023 -7.601 1.00 76.44 97 ILE A C 1
ATOM 817 O O . ILE A 1 97 ? 11.603 15.319 -6.410 1.00 76.44 97 ILE A O 1
ATOM 821 N N . LEU A 1 98 ? 10.388 14.657 -8.184 1.00 74.69 98 LEU A N 1
ATOM 822 C CA . LEU A 1 98 ? 9.104 14.590 -7.486 1.00 74.69 98 LEU A CA 1
ATOM 823 C C . LEU A 1 98 ? 9.175 13.652 -6.275 1.00 74.69 98 LEU A C 1
ATOM 825 O O . LEU A 1 98 ? 8.862 14.075 -5.164 1.00 74.69 98 LEU A O 1
ATOM 829 N N . ILE A 1 99 ? 9.649 12.414 -6.456 1.00 73.31 99 ILE A N 1
ATOM 830 C CA . ILE A 1 99 ? 9.828 11.475 -5.339 1.00 73.31 99 ILE A CA 1
ATOM 831 C C . ILE A 1 99 ? 10.823 12.031 -4.319 1.00 73.31 99 ILE A C 1
ATOM 833 O O . ILE A 1 99 ? 10.601 11.903 -3.122 1.00 73.31 99 ILE A O 1
ATOM 837 N N . GLY A 1 100 ? 11.915 12.659 -4.760 1.00 72.62 100 GLY A N 1
ATOM 838 C CA . GLY A 1 100 ? 12.909 13.256 -3.869 1.00 72.62 100 GLY A CA 1
ATOM 839 C C . GLY A 1 100 ? 12.325 14.360 -2.982 1.00 72.62 100 GLY A C 1
ATOM 840 O O . GLY A 1 100 ? 12.604 14.397 -1.783 1.00 72.62 100 GLY A O 1
ATOM 841 N N . VAL A 1 101 ? 11.482 15.227 -3.548 1.00 73.62 101 VAL A N 1
ATOM 842 C CA . VAL A 1 101 ? 10.763 16.282 -2.815 1.00 73.62 101 VAL A CA 1
ATOM 843 C C . VAL A 1 101 ? 9.739 15.668 -1.864 1.00 73.62 101 VAL A C 1
ATOM 845 O O . VAL A 1 101 ? 9.716 16.007 -0.682 1.00 73.62 101 VAL A O 1
ATOM 848 N N . VAL A 1 102 ? 8.946 14.706 -2.339 1.00 71.19 102 VAL A N 1
ATOM 849 C CA . VAL A 1 102 ? 7.960 14.002 -1.512 1.00 71.19 102 VAL A CA 1
ATOM 850 C C . VAL A 1 102 ? 8.647 13.277 -0.351 1.00 71.19 102 VAL A C 1
ATOM 852 O O . VAL A 1 102 ? 8.273 13.450 0.804 1.00 71.19 102 VAL A O 1
ATOM 855 N N . ASN A 1 103 ? 9.733 12.557 -0.596 1.00 70.44 103 ASN A N 1
ATOM 856 C CA . ASN A 1 103 ? 10.449 11.847 0.457 1.00 70.44 103 ASN A CA 1
ATOM 857 C C . ASN A 1 103 ? 11.091 12.781 1.488 1.00 70.44 103 ASN A C 1
ATOM 859 O O . ASN A 1 103 ? 11.116 12.445 2.668 1.00 70.44 103 ASN A O 1
ATOM 863 N N . LYS A 1 104 ? 11.578 13.961 1.087 1.00 70.94 104 LYS A N 1
ATOM 864 C CA . LYS A 1 104 ? 12.139 14.936 2.036 1.00 70.94 104 LYS A CA 1
ATOM 865 C C . LYS A 1 104 ? 11.066 15.649 2.859 1.00 70.94 104 LYS A C 1
ATOM 867 O O . LYS A 1 104 ? 11.267 15.870 4.049 1.00 70.94 104 LYS A O 1
ATOM 872 N N . SER A 1 105 ? 9.942 16.012 2.245 1.00 68.44 105 SER A N 1
ATOM 873 C CA . SER A 1 105 ? 8.947 16.892 2.871 1.00 68.44 105 SER A CA 1
ATOM 874 C C . SER A 1 105 ? 7.778 16.142 3.505 1.00 68.44 105 SER A C 1
ATOM 876 O O . SER A 1 105 ? 7.290 16.526 4.564 1.00 68.44 105 SER A O 1
ATOM 878 N N . ILE A 1 106 ? 7.317 15.065 2.875 1.00 66.19 106 ILE A N 1
ATOM 879 C CA . ILE A 1 106 ? 6.065 14.387 3.221 1.00 66.19 106 ILE A CA 1
ATOM 880 C C . ILE A 1 106 ? 6.292 13.209 4.171 1.00 66.19 106 ILE A C 1
ATOM 882 O O . ILE A 1 106 ? 5.445 12.948 5.018 1.00 66.19 106 ILE A O 1
ATOM 886 N N . VAL A 1 107 ? 7.437 12.528 4.107 1.00 62.81 107 VAL A N 1
ATOM 887 C CA . VAL A 1 107 ? 7.755 11.416 5.024 1.00 62.81 107 VAL A CA 1
ATOM 888 C C . VAL A 1 107 ? 7.715 11.841 6.502 1.00 62.81 107 VAL A C 1
ATOM 890 O O . VAL A 1 107 ? 7.037 11.166 7.284 1.00 62.81 107 VAL A O 1
ATOM 893 N N . PRO A 1 108 ? 8.318 12.978 6.911 1.00 65.19 108 PRO A N 1
ATOM 894 C CA . PRO A 1 108 ? 8.182 13.467 8.283 1.00 65.19 108 PRO A CA 1
ATOM 895 C C . PRO A 1 108 ? 6.729 13.805 8.637 1.00 65.19 108 PRO A C 1
ATOM 897 O O . PRO A 1 108 ? 6.307 13.594 9.773 1.00 65.19 108 PRO A O 1
ATOM 900 N N . LEU A 1 109 ? 5.935 14.287 7.674 1.00 68.00 109 LEU A N 1
ATOM 901 C CA . LEU A 1 109 ? 4.512 14.592 7.858 1.00 68.00 109 LEU A CA 1
ATOM 902 C C . LEU A 1 109 ? 3.672 13.323 8.070 1.00 68.00 109 LEU A C 1
ATOM 904 O O . LEU A 1 109 ? 2.886 13.268 9.012 1.00 68.00 109 LEU A O 1
ATOM 908 N N . ILE A 1 110 ? 3.872 12.273 7.266 1.00 67.44 110 ILE A N 1
ATOM 909 C CA . ILE A 1 110 ? 3.161 10.989 7.409 1.00 67.44 110 ILE A CA 1
ATOM 910 C C . ILE A 1 110 ? 3.423 10.366 8.782 1.00 67.44 110 ILE A C 1
ATOM 912 O O . ILE A 1 110 ? 2.508 9.797 9.366 1.00 67.44 110 ILE A O 1
ATOM 916 N N . VAL A 1 111 ? 4.648 10.463 9.307 1.00 65.69 111 VAL A N 1
ATOM 917 C CA . VAL A 1 111 ? 5.000 9.907 10.625 1.00 65.69 111 VAL A CA 1
ATOM 918 C C . VAL A 1 111 ? 4.521 10.815 11.763 1.00 65.69 111 VAL A C 1
ATOM 920 O O . VAL A 1 111 ? 4.030 10.330 12.786 1.00 65.69 111 VAL A O 1
ATOM 923 N N . SER A 1 112 ? 4.611 12.136 11.591 1.00 67.75 112 SER A N 1
ATOM 924 C CA . SER A 1 112 ? 4.213 13.098 12.623 1.00 67.75 112 SER A CA 1
ATOM 925 C C . SER A 1 112 ? 2.698 13.219 12.783 1.00 67.75 112 SER A C 1
ATOM 927 O O . SER A 1 112 ? 2.245 13.394 13.908 1.00 67.75 112 SER A O 1
ATOM 929 N N . ILE A 1 113 ? 1.886 13.056 11.733 1.00 70.12 113 ILE A N 1
ATOM 930 C CA . ILE A 1 113 ? 0.418 13.175 11.826 1.00 70.12 113 ILE A CA 1
ATOM 931 C C . ILE A 1 113 ? -0.201 12.129 12.784 1.00 70.12 113 ILE A C 1
ATOM 933 O O . ILE A 1 113 ? -0.933 12.529 13.695 1.00 70.12 113 ILE A O 1
ATOM 937 N N . PRO A 1 114 ? 0.081 10.812 12.669 1.00 66.44 114 PRO A N 1
ATOM 938 C CA . PRO A 1 114 ? -0.382 9.804 13.623 1.00 66.44 114 PRO A CA 1
ATOM 939 C C . PRO A 1 114 ? 0.152 10.049 15.035 1.00 66.44 114 PRO A C 1
ATOM 941 O O . PRO A 1 114 ? -0.578 9.852 16.006 1.00 66.44 114 PRO A O 1
ATOM 944 N N . PHE A 1 115 ? 1.403 10.504 15.151 1.00 68.38 115 PHE A N 1
ATOM 945 C CA . PHE A 1 115 ? 2.050 10.777 16.433 1.00 68.38 115 PHE A CA 1
ATOM 946 C C . PHE A 1 115 ? 1.419 11.975 17.156 1.00 68.38 115 PHE A C 1
ATOM 948 O O . PHE A 1 115 ? 1.034 11.874 18.320 1.00 68.38 115 PHE A O 1
ATOM 955 N N . ILE A 1 116 ? 1.212 13.086 16.451 1.00 70.62 116 ILE A N 1
ATOM 956 C CA . ILE A 1 116 ? 0.517 14.276 16.951 1.00 70.62 116 ILE A CA 1
ATOM 957 C C . ILE A 1 116 ? -0.929 13.919 17.297 1.00 70.62 116 ILE A C 1
ATOM 959 O O . ILE A 1 116 ? -1.404 14.273 18.373 1.00 70.62 116 ILE A O 1
ATOM 963 N N . TYR A 1 117 ? -1.624 13.161 16.444 1.00 68.81 117 TYR A N 1
ATOM 964 C CA . TYR A 1 117 ? -2.981 12.701 16.735 1.00 68.81 117 TYR A CA 1
ATOM 965 C C . TYR A 1 117 ? -3.042 11.857 18.016 1.00 68.81 117 TYR A C 1
ATOM 967 O O . TYR A 1 117 ? -3.933 12.047 18.848 1.00 68.81 117 TYR A O 1
ATOM 975 N N . PHE A 1 118 ? -2.078 10.955 18.210 1.00 70.62 118 PHE A N 1
ATOM 976 C CA . PHE A 1 118 ? -1.945 10.168 19.431 1.00 70.62 118 PHE A CA 1
ATOM 977 C C . PHE A 1 118 ? -1.716 11.058 20.665 1.00 70.62 118 PHE A C 1
ATOM 979 O O . PHE A 1 118 ? -2.401 10.887 21.676 1.00 70.62 118 PHE A O 1
ATOM 986 N N . LEU A 1 119 ? -0.827 12.053 20.571 1.00 71.44 119 LEU A N 1
ATOM 987 C CA . LEU A 1 119 ? -0.555 13.008 21.652 1.00 71.44 119 LEU A CA 1
ATOM 988 C C . LEU A 1 119 ? -1.774 13.877 22.000 1.00 71.44 119 LEU A C 1
ATOM 990 O O . LEU A 1 119 ? -2.089 14.051 23.177 1.00 71.44 119 LEU A O 1
ATOM 994 N N . ILE A 1 120 ? -2.493 14.385 20.997 1.00 71.75 120 ILE A N 1
ATOM 995 C CA . ILE A 1 120 ? -3.710 15.195 21.171 1.00 71.75 120 ILE A CA 1
ATOM 996 C C . ILE A 1 120 ? -4.814 14.367 21.836 1.00 71.75 120 ILE A C 1
ATOM 998 O O . ILE A 1 120 ? -5.466 14.831 22.772 1.00 71.75 120 ILE A O 1
ATOM 1002 N N . LYS A 1 121 ? -4.981 13.107 21.415 1.00 66.56 121 LYS A N 1
ATOM 1003 C CA . LYS A 1 121 ? -5.949 12.185 22.017 1.00 66.56 121 LYS A CA 1
ATOM 1004 C C . LYS A 1 121 ? -5.608 11.863 23.472 1.00 66.56 121 LYS A C 1
ATOM 1006 O O . LYS A 1 121 ? -6.517 11.772 24.293 1.00 66.56 121 LYS A O 1
ATOM 1011 N N . ARG A 1 122 ? -4.318 11.733 23.812 1.00 70.81 122 ARG A N 1
ATOM 1012 C CA . ARG A 1 122 ? -3.857 11.556 25.202 1.00 70.81 122 ARG A CA 1
ATOM 1013 C C . ARG A 1 122 ? -4.205 12.762 26.083 1.00 70.81 122 ARG A C 1
ATOM 1015 O O . ARG A 1 122 ? -4.456 12.580 27.266 1.00 70.81 122 ARG A O 1
ATOM 1022 N N . LYS A 1 123 ? -4.277 13.965 25.504 1.00 76.06 123 LYS A N 1
ATOM 1023 C CA . LYS A 1 123 ? -4.714 15.202 26.175 1.00 76.06 123 LYS A CA 1
ATOM 1024 C C . LYS A 1 123 ? -6.241 15.396 26.216 1.00 76.06 123 LYS A C 1
ATOM 1026 O O . LYS A 1 123 ? -6.697 16.445 26.650 1.00 76.06 123 LYS A O 1
ATOM 1031 N N . GLY A 1 124 ? -7.037 14.422 25.765 1.00 65.19 124 GLY A N 1
ATOM 1032 C CA . GLY A 1 124 ? -8.505 14.481 25.830 1.00 65.19 124 GLY A CA 1
ATOM 1033 C C . GLY A 1 124 ? -9.174 15.363 24.768 1.00 65.19 124 GLY A C 1
ATOM 1034 O O . GLY A 1 124 ? -10.388 15.538 24.798 1.00 65.19 124 GLY A O 1
ATOM 1035 N N . VAL A 1 125 ? -8.420 15.891 23.800 1.00 66.94 125 VAL A N 1
ATOM 1036 C CA . VAL A 1 125 ? -8.964 16.757 22.745 1.00 66.94 125 VAL A CA 1
ATOM 1037 C C . VAL A 1 125 ? -9.499 15.907 21.588 1.00 66.94 125 VAL A C 1
ATOM 1039 O O . VAL A 1 125 ? -8.797 15.064 21.020 1.00 66.94 125 VAL A O 1
ATOM 1042 N N . THR A 1 126 ? -10.755 16.130 21.195 1.00 58.19 126 THR A N 1
ATOM 1043 C CA . THR A 1 126 ? -11.398 15.395 20.098 1.00 58.19 126 THR A CA 1
ATOM 1044 C C . THR A 1 126 ? -11.015 15.976 18.738 1.00 58.19 126 THR A C 1
ATOM 1046 O O . THR A 1 126 ? -11.698 16.846 18.201 1.00 58.19 126 THR A O 1
ATOM 1049 N N . CYS A 1 127 ? -9.938 15.474 18.138 1.00 57.38 127 CYS A N 1
ATOM 1050 C CA . CYS A 1 127 ? -9.593 15.809 16.757 1.00 57.38 127 CYS A CA 1
ATOM 1051 C C . CYS A 1 127 ? -10.421 14.954 15.773 1.00 57.38 127 CYS A C 1
ATOM 1053 O O . CYS A 1 127 ? -10.326 13.719 15.758 1.00 57.38 127 CYS A O 1
ATOM 1055 N N . LYS A 1 128 ? -11.260 15.601 14.952 1.00 62.09 128 LYS A N 1
ATOM 1056 C CA . LYS A 1 128 ? -12.003 14.951 13.860 1.00 62.09 128 LYS A CA 1
ATOM 1057 C C . LYS A 1 128 ? -11.127 14.929 12.607 1.00 62.09 128 LYS A C 1
ATOM 1059 O O . LYS A 1 128 ? -11.026 15.923 11.901 1.00 62.09 128 LYS A O 1
ATOM 1064 N N . ILE A 1 129 ? -10.506 13.787 12.325 1.00 63.31 129 ILE A N 1
ATOM 1065 C CA . ILE A 1 129 ? -9.859 13.559 11.025 1.00 63.31 129 ILE A CA 1
ATOM 1066 C C . ILE A 1 129 ? -10.970 13.424 9.977 1.00 63.31 129 ILE A C 1
ATOM 1068 O O . ILE A 1 129 ? -11.826 12.548 10.114 1.00 63.31 129 ILE A O 1
ATOM 1072 N N . ASN A 1 130 ? -10.964 14.311 8.980 1.00 69.56 130 ASN A N 1
ATOM 1073 C CA . ASN A 1 130 ? -11.867 14.264 7.832 1.00 69.56 130 ASN A CA 1
ATOM 1074 C C . ASN A 1 130 ? -11.496 13.087 6.913 1.00 69.56 130 ASN A C 1
ATOM 1076 O O . ASN A 1 130 ? -10.330 12.706 6.837 1.00 69.56 130 ASN A O 1
ATOM 1080 N N . ILE A 1 131 ? -12.470 12.556 6.177 1.00 70.69 131 ILE A N 1
ATOM 1081 C CA . ILE A 1 131 ? -12.313 11.408 5.274 1.00 70.69 131 ILE A CA 1
ATOM 1082 C C . ILE A 1 131 ? -11.264 11.672 4.178 1.00 70.69 131 ILE A C 1
ATOM 1084 O O . ILE A 1 131 ? -10.492 10.792 3.803 1.00 70.69 131 ILE A O 1
ATOM 1088 N N . TRP A 1 132 ? -11.151 12.934 3.751 1.00 77.38 132 TRP A N 1
ATOM 1089 C CA . TRP A 1 132 ? -10.113 13.408 2.836 1.00 77.38 132 TRP A CA 1
ATOM 1090 C C . TRP A 1 132 ? -8.698 13.242 3.396 1.00 77.38 132 TRP A C 1
ATOM 1092 O O . TRP A 1 132 ? -7.765 13.022 2.633 1.00 77.38 132 TRP A O 1
ATOM 1102 N N . GLY A 1 133 ? -8.528 13.273 4.720 1.00 77.38 133 GLY A N 1
ATOM 1103 C CA . GLY A 1 133 ? -7.242 13.008 5.362 1.00 77.38 133 GLY A CA 1
ATOM 1104 C C . GLY A 1 133 ? -6.767 11.572 5.141 1.00 77.38 133 GLY A C 1
ATOM 1105 O O . GLY A 1 133 ? -5.582 11.355 4.914 1.00 77.38 133 GLY A O 1
ATOM 1106 N N . SER A 1 134 ? -7.683 10.599 5.135 1.00 79.69 134 SER A N 1
ATOM 1107 C CA . SER A 1 134 ? -7.371 9.195 4.843 1.00 79.69 134 SER A CA 1
ATOM 1108 C C . SER A 1 134 ? -6.998 8.985 3.374 1.00 79.69 134 SER A C 1
ATOM 1110 O O . SER A 1 134 ? -6.057 8.249 3.085 1.00 79.69 134 SER A O 1
ATOM 1112 N N . PHE A 1 135 ? -7.671 9.684 2.454 1.00 84.62 135 PHE A N 1
ATOM 1113 C CA . PHE A 1 135 ? -7.303 9.691 1.035 1.00 84.62 135 PHE A CA 1
ATOM 1114 C C . PHE A 1 135 ? -5.916 10.303 0.801 1.00 84.62 135 PHE A C 1
ATOM 1116 O O . PHE A 1 135 ? -5.073 9.676 0.163 1.00 84.62 135 PHE A O 1
ATOM 1123 N N . ILE A 1 136 ? -5.659 11.492 1.360 1.00 82.44 136 ILE A N 1
ATOM 1124 C CA . ILE A 1 136 ? -4.363 12.177 1.253 1.00 82.44 136 ILE A CA 1
ATOM 1125 C C . ILE A 1 136 ? -3.261 11.295 1.842 1.00 82.44 136 ILE A C 1
ATOM 1127 O O . ILE A 1 136 ? -2.236 11.099 1.203 1.00 82.44 136 ILE A O 1
ATOM 1131 N N . LEU A 1 137 ? -3.485 10.691 3.011 1.00 79.94 137 LEU A N 1
ATOM 1132 C CA . LEU A 1 137 ? -2.535 9.755 3.609 1.00 79.94 137 LEU A CA 1
ATOM 1133 C C . LEU A 1 137 ? -2.236 8.573 2.673 1.00 79.94 137 LEU A C 1
ATOM 1135 O O . LEU A 1 137 ? -1.071 8.245 2.476 1.00 79.94 137 LEU A O 1
ATOM 1139 N N . GLY A 1 138 ? -3.258 7.976 2.053 1.00 83.31 138 GLY A N 1
ATOM 1140 C CA . GLY A 1 138 ? -3.075 6.927 1.048 1.00 83.31 138 GLY A CA 1
ATOM 1141 C C . GLY A 1 138 ? -2.240 7.384 -0.152 1.00 83.31 138 GLY A C 1
ATOM 1142 O O . GLY A 1 138 ? -1.313 6.686 -0.553 1.00 83.31 138 GLY A O 1
ATOM 1143 N N . LEU A 1 139 ? -2.519 8.576 -0.684 1.00 84.06 139 LEU A N 1
ATOM 1144 C CA . LEU A 1 139 ? -1.777 9.158 -1.807 1.00 84.06 139 LEU A CA 1
ATOM 1145 C C . LEU A 1 139 ? -0.303 9.375 -1.453 1.00 84.06 139 LEU A C 1
ATOM 1147 O O . LEU A 1 139 ? 0.580 8.998 -2.219 1.00 84.06 139 LEU A O 1
ATOM 1151 N N . LEU A 1 140 ? -0.030 9.931 -0.274 1.00 79.81 140 LEU A N 1
ATOM 1152 C CA . LEU A 1 140 ? 1.327 10.197 0.198 1.00 79.81 140 LEU A CA 1
ATOM 1153 C C . LEU A 1 140 ? 2.106 8.899 0.466 1.00 79.81 140 LEU A C 1
ATOM 1155 O O . LEU A 1 140 ? 3.282 8.806 0.122 1.00 79.81 140 LEU A O 1
ATOM 1159 N N . LEU A 1 141 ? 1.447 7.878 1.027 1.00 78.81 141 LEU A N 1
ATOM 1160 C CA . LEU A 1 141 ? 2.046 6.562 1.264 1.00 78.81 141 LEU A CA 1
ATOM 1161 C C . LEU A 1 141 ? 2.457 5.851 -0.029 1.00 78.81 141 LEU A C 1
ATOM 1163 O O . LEU A 1 141 ? 3.409 5.077 -0.000 1.00 78.81 141 LEU A O 1
ATOM 1167 N N . SER A 1 142 ? 1.792 6.113 -1.157 1.00 78.38 142 SER A N 1
ATOM 1168 C CA . SER A 1 142 ? 2.212 5.543 -2.442 1.00 78.38 142 SER A CA 1
ATOM 1169 C C . SER A 1 142 ? 3.582 6.027 -2.894 1.00 78.38 142 SER A C 1
ATOM 1171 O O . SER A 1 142 ? 4.313 5.264 -3.502 1.00 78.38 142 SER A O 1
ATOM 1173 N N . PHE A 1 143 ? 3.975 7.252 -2.559 1.00 73.69 143 PHE A N 1
ATOM 1174 C CA . PHE A 1 143 ? 5.271 7.797 -2.967 1.00 73.69 143 PHE A CA 1
ATOM 1175 C C . PHE A 1 143 ? 6.397 7.530 -1.958 1.00 73.69 143 PHE A C 1
ATOM 1177 O O . PHE A 1 143 ? 7.535 7.936 -2.194 1.00 73.69 143 PHE A O 1
ATOM 1184 N N . TYR A 1 144 ? 6.101 6.858 -0.840 1.00 72.12 144 TYR A N 1
ATOM 1185 C CA . TYR A 1 144 ? 7.054 6.627 0.243 1.00 72.12 144 TYR A CA 1
ATOM 1186 C C . TYR A 1 144 ? 8.194 5.703 -0.195 1.00 72.12 144 TYR A C 1
ATOM 1188 O O . TYR A 1 144 ? 8.015 4.487 -0.252 1.00 72.12 144 TYR A O 1
ATOM 1196 N N . PHE A 1 145 ? 9.371 6.286 -0.458 1.00 59.00 145 PHE A N 1
ATOM 1197 C CA . PHE A 1 145 ? 10.652 5.596 -0.681 1.00 59.00 145 PHE A CA 1
ATOM 1198 C C . PHE A 1 145 ? 10.575 4.318 -1.522 1.00 59.00 145 PHE A C 1
ATOM 1200 O O . PHE A 1 145 ? 11.326 3.375 -1.293 1.00 59.00 145 PHE A O 1
ATOM 1207 N N . ASP A 1 146 ? 9.669 4.261 -2.492 1.00 61.47 146 ASP A N 1
ATOM 1208 C CA . ASP A 1 146 ? 9.357 2.995 -3.124 1.00 61.47 146 ASP A CA 1
ATOM 1209 C C . ASP A 1 146 ? 10.314 2.737 -4.300 1.00 61.47 146 ASP A C 1
ATOM 1211 O O . ASP A 1 146 ? 10.237 3.437 -5.319 1.00 61.47 146 ASP A O 1
ATOM 1215 N N . PRO A 1 147 ? 11.231 1.752 -4.200 1.00 54.38 147 PRO A N 1
ATOM 1216 C CA . PRO A 1 147 ? 12.103 1.391 -5.306 1.00 54.38 147 PRO A CA 1
ATOM 1217 C C . PRO A 1 147 ? 11.295 0.893 -6.510 1.00 54.38 147 PRO A C 1
ATOM 1219 O O . PRO A 1 147 ? 11.784 0.978 -7.636 1.00 54.38 147 PRO A O 1
ATOM 1222 N N . VAL A 1 148 ? 10.048 0.443 -6.312 1.00 58.44 148 VAL A N 1
ATOM 1223 C CA . VAL A 1 148 ? 9.115 0.196 -7.413 1.00 58.44 148 VAL A CA 1
ATOM 1224 C C . VAL A 1 148 ? 8.880 1.477 -8.180 1.00 58.44 148 VAL A C 1
ATOM 1226 O O . VAL A 1 148 ? 9.080 1.472 -9.379 1.00 58.44 148 VAL A O 1
ATOM 1229 N N . PHE A 1 149 ? 8.517 2.585 -7.535 1.00 57.88 149 PHE A N 1
ATOM 1230 C CA . PHE A 1 149 ? 8.296 3.836 -8.254 1.00 57.88 149 PHE A CA 1
ATOM 1231 C C . PHE A 1 149 ? 9.577 4.303 -8.952 1.00 57.88 149 PHE A C 1
ATOM 1233 O O . PHE A 1 149 ? 9.540 4.630 -10.134 1.00 57.88 149 PHE A O 1
ATOM 1240 N N . TYR A 1 150 ? 10.739 4.196 -8.307 1.00 57.31 150 TYR A N 1
ATOM 1241 C CA . TYR A 1 150 ? 12.020 4.470 -8.977 1.00 57.31 150 TYR A CA 1
ATOM 1242 C C . TYR A 1 150 ? 12.317 3.569 -10.185 1.00 57.31 150 TYR A C 1
ATOM 1244 O O . TYR A 1 150 ? 13.132 3.935 -11.031 1.00 57.31 150 TYR A O 1
ATOM 1252 N N . SER A 1 151 ? 11.681 2.401 -10.264 1.00 54.62 151 SER A N 1
ATOM 1253 C CA . SER A 1 151 ? 11.802 1.459 -11.373 1.00 54.62 151 SER A CA 1
ATOM 1254 C C . SER A 1 151 ? 10.568 1.412 -12.278 1.00 54.62 151 SER A C 1
ATOM 1256 O O . SER A 1 151 ? 10.645 0.775 -13.325 1.00 54.62 151 SER A O 1
ATOM 1258 N N . ILE A 1 152 ? 9.478 2.130 -11.960 1.00 59.47 152 ILE A N 1
ATOM 1259 C CA . ILE A 1 152 ? 8.248 2.190 -12.768 1.00 59.47 152 ILE A CA 1
ATOM 1260 C C . ILE A 1 152 ? 8.601 2.585 -14.189 1.00 59.47 152 ILE A C 1
ATOM 1262 O O . ILE A 1 152 ? 8.066 1.986 -15.111 1.00 59.47 152 ILE A O 1
ATOM 1266 N N . SER A 1 153 ? 9.546 3.507 -14.376 1.00 53.41 153 SER A N 1
ATOM 1267 C CA . SER A 1 153 ? 10.006 3.888 -15.705 1.00 53.41 153 SER A CA 1
ATOM 1268 C C . SER A 1 153 ? 10.618 2.749 -16.510 1.00 53.41 153 SER A C 1
ATOM 1270 O O . SER A 1 153 ? 10.322 2.582 -17.688 1.00 53.41 153 SER A O 1
ATOM 1272 N N . ARG A 1 154 ? 11.418 1.902 -15.860 1.00 59.28 154 ARG A N 1
ATOM 1273 C CA . ARG A 1 154 ? 11.999 0.698 -16.467 1.00 59.28 154 ARG A CA 1
ATOM 1274 C C . ARG A 1 154 ? 10.935 -0.352 -16.774 1.00 59.28 154 ARG A C 1
ATOM 1276 O O . ARG A 1 154 ? 11.126 -1.165 -17.672 1.00 59.28 154 ARG A O 1
ATOM 1283 N N . PHE A 1 155 ? 9.813 -0.309 -16.061 1.00 60.66 155 PHE A N 1
ATOM 1284 C CA . PHE A 1 155 ? 8.647 -1.155 -16.289 1.00 60.66 155 PHE A CA 1
ATOM 1285 C C . PHE A 1 155 ? 7.548 -0.465 -17.122 1.00 60.66 155 PHE A C 1
ATOM 1287 O O . PHE A 1 155 ? 6.537 -1.096 -17.419 1.00 60.66 155 PHE A O 1
ATOM 1294 N N . LEU A 1 156 ? 7.723 0.780 -17.586 1.00 60.38 156 LEU A N 1
ATOM 1295 C CA . LEU A 1 156 ? 6.780 1.441 -18.501 1.00 60.38 156 LEU A CA 1
ATOM 1296 C C . LEU A 1 156 ? 6.614 0.671 -19.817 1.00 60.38 156 LEU A C 1
ATOM 1298 O O . LEU A 1 156 ? 5.467 0.435 -20.202 1.00 60.38 156 LEU A O 1
ATOM 1302 N N . PRO A 1 157 ? 7.694 0.182 -20.467 1.00 53.81 157 PRO A N 1
ATOM 1303 C CA . PRO A 1 157 ? 7.566 -0.691 -21.633 1.00 53.81 157 PRO A CA 1
ATOM 1304 C C . PRO A 1 157 ? 6.816 -1.982 -21.303 1.00 53.81 157 PRO A C 1
ATOM 1306 O O . PRO A 1 157 ? 6.177 -2.574 -22.160 1.00 53.81 157 PRO A O 1
ATOM 1309 N N . PHE A 1 158 ? 6.850 -2.422 -20.047 1.00 59.09 158 PHE A N 1
ATOM 1310 C CA . PHE A 1 158 ? 6.118 -3.593 -19.596 1.00 59.09 158 PHE A CA 1
ATOM 1311 C C . PHE A 1 158 ? 4.618 -3.298 -19.392 1.00 59.09 158 PHE A C 1
ATOM 1313 O O . PHE A 1 158 ? 3.777 -4.099 -19.809 1.00 59.09 158 PHE A O 1
ATOM 1320 N N . PHE A 1 159 ? 4.257 -2.132 -18.845 1.00 57.28 159 PHE A N 1
ATOM 1321 C CA . PHE A 1 159 ? 2.863 -1.697 -18.700 1.00 57.28 159 PHE A CA 1
ATOM 1322 C C . PHE A 1 159 ? 2.195 -1.397 -20.052 1.00 57.28 159 PHE A C 1
ATOM 1324 O O . PHE A 1 159 ? 1.064 -1.826 -20.282 1.00 57.28 159 PHE A O 1
ATOM 1331 N N . PHE A 1 160 ? 2.916 -0.762 -20.977 1.00 60.34 160 PHE A N 1
ATOM 1332 C CA . PHE A 1 160 ? 2.382 -0.311 -22.269 1.00 60.34 160 PHE A CA 1
ATOM 1333 C C . PHE A 1 160 ? 2.801 -1.159 -23.477 1.00 60.34 160 PHE A C 1
ATOM 1335 O O . PHE A 1 160 ? 2.313 -0.917 -24.574 1.00 60.34 160 PHE A O 1
ATOM 1342 N N . GLY A 1 161 ? 3.660 -2.164 -23.290 1.00 57.66 161 GLY A N 1
ATOM 1343 C CA . GLY A 1 161 ? 4.109 -3.052 -24.364 1.00 57.66 161 GLY A CA 1
ATOM 1344 C C . GLY A 1 161 ? 2.996 -3.935 -24.926 1.00 57.66 161 GLY A C 1
ATOM 1345 O O . GLY A 1 161 ? 2.054 -4.302 -24.209 1.00 57.66 161 GLY A O 1
ATOM 1346 N N . GLU A 1 162 ? 3.142 -4.280 -26.204 1.00 54.53 162 GLU A N 1
ATOM 1347 C CA . GLU A 1 162 ? 2.174 -5.033 -27.004 1.00 54.53 162 GLU A CA 1
ATOM 1348 C C . GLU A 1 162 ? 1.870 -6.417 -26.406 1.00 54.53 162 GLU A C 1
ATOM 1350 O O . GLU A 1 162 ? 2.750 -7.082 -25.859 1.00 54.53 162 GLU A O 1
ATOM 1355 N N . GLY A 1 163 ? 0.600 -6.838 -26.478 1.00 53.69 163 GLY A N 1
ATOM 1356 C CA . GLY A 1 163 ? 0.155 -8.158 -26.004 1.00 53.69 163 GLY A CA 1
ATOM 1357 C C . GLY A 1 163 ? -1.022 -8.172 -25.018 1.00 53.69 163 GLY A C 1
ATOM 1358 O O . GLY A 1 163 ? -1.201 -9.165 -24.324 1.00 53.69 163 GLY A O 1
ATOM 1359 N N . GLY A 1 164 ? -1.807 -7.093 -24.905 1.00 58.44 164 GLY A N 1
ATOM 1360 C CA . GLY A 1 164 ? -3.037 -7.032 -24.098 1.00 58.44 164 GLY A CA 1
ATOM 1361 C C . GLY A 1 164 ? -3.488 -5.589 -23.824 1.00 58.44 164 GLY A C 1
ATOM 1362 O O . GLY A 1 164 ? -2.751 -4.659 -24.154 1.00 58.44 164 GLY A O 1
ATOM 1363 N N . PRO A 1 165 ? -4.664 -5.360 -23.206 1.00 61.69 165 PRO A N 1
ATOM 1364 C CA . PRO A 1 165 ? -5.092 -4.014 -22.837 1.00 61.69 165 PRO A CA 1
ATOM 1365 C C . PRO A 1 165 ? -4.122 -3.427 -21.801 1.00 61.69 165 PRO A C 1
ATOM 1367 O O . PRO A 1 165 ? -4.046 -3.891 -20.661 1.00 61.69 165 PRO A O 1
ATOM 1370 N N . SER A 1 166 ? -3.366 -2.406 -22.210 1.00 64.19 166 SER A N 1
ATOM 1371 C CA . SER A 1 166 ? -2.263 -1.792 -21.453 1.00 64.19 166 SER A CA 1
ATOM 1372 C C . SER A 1 166 ? -2.662 -1.322 -20.048 1.00 64.19 166 SER A C 1
ATOM 1374 O O . SER A 1 166 ? -1.859 -1.376 -19.121 1.00 64.19 166 SER A O 1
ATOM 1376 N N . TYR A 1 167 ? -3.930 -0.959 -19.843 1.00 68.56 167 TYR A N 1
ATOM 1377 C CA . TYR A 1 167 ? -4.471 -0.521 -18.552 1.00 68.56 167 TYR A CA 1
ATOM 1378 C C . TYR A 1 167 ? -4.644 -1.640 -17.513 1.00 68.56 167 TYR A C 1
ATOM 1380 O O . TYR A 1 167 ? -4.703 -1.355 -16.316 1.00 68.56 167 TYR A O 1
ATOM 1388 N N . VAL A 1 168 ? -4.700 -2.912 -17.924 1.00 76.75 168 VAL A N 1
ATOM 1389 C CA . VAL A 1 168 ? -4.916 -4.034 -16.992 1.00 76.75 168 VAL A CA 1
ATOM 1390 C C . VAL A 1 168 ? -3.675 -4.304 -16.145 1.00 76.75 168 VAL A C 1
ATOM 1392 O O . VAL A 1 168 ? -3.793 -4.609 -14.961 1.00 76.75 168 VAL A O 1
ATOM 1395 N N . LYS A 1 169 ? -2.472 -4.151 -16.705 1.00 76.69 169 LYS A N 1
ATOM 1396 C CA . LYS A 1 169 ? -1.227 -4.484 -15.993 1.00 76.69 169 LYS A CA 1
ATOM 1397 C C . LYS A 1 169 ? -0.961 -3.552 -14.799 1.00 76.69 169 LYS A C 1
ATOM 1399 O O . LYS A 1 169 ? -0.706 -4.079 -13.714 1.00 76.69 169 LYS A O 1
ATOM 1404 N N . PRO A 1 170 ? -1.077 -2.210 -14.924 1.00 75.19 170 PRO A N 1
ATOM 1405 C CA . PRO A 1 170 ? -1.011 -1.309 -13.773 1.00 75.19 170 PRO A CA 1
ATOM 1406 C C . PRO A 1 170 ? -2.069 -1.625 -12.717 1.00 75.19 170 PRO A C 1
ATOM 1408 O O . PRO A 1 170 ? -1.800 -1.539 -11.521 1.00 75.19 170 PRO A O 1
ATOM 1411 N N . LEU A 1 171 ? -3.265 -2.026 -13.154 1.00 83.06 171 LEU A N 1
ATOM 1412 C CA . LEU A 1 171 ? -4.385 -2.341 -12.274 1.00 83.06 171 LEU A CA 1
ATOM 1413 C C . LEU A 1 171 ? -4.097 -3.603 -11.445 1.00 83.06 171 LEU A C 1
ATOM 1415 O O . LEU A 1 171 ? -4.180 -3.553 -10.219 1.00 83.06 171 LEU A O 1
ATOM 1419 N N . VAL A 1 172 ? -3.676 -4.701 -12.083 1.00 83.12 172 VAL A N 1
ATOM 1420 C CA . VAL A 1 172 ? -3.290 -5.956 -11.406 1.00 83.12 172 VAL A CA 1
ATOM 1421 C C . VAL A 1 172 ? -2.142 -5.724 -10.424 1.00 83.12 172 VAL A C 1
ATOM 1423 O O . VAL A 1 172 ? -2.196 -6.175 -9.277 1.00 83.12 172 VAL A O 1
ATOM 1426 N N . PHE A 1 173 ? -1.124 -4.972 -10.846 1.00 80.00 173 PHE A N 1
ATOM 1427 C CA . PHE A 1 173 ? -0.005 -4.599 -9.987 1.00 80.00 173 PHE A CA 1
ATOM 1428 C C . PHE A 1 173 ? -0.479 -3.821 -8.743 1.00 80.00 173 PHE A C 1
ATOM 1430 O O . PHE A 1 173 ? -0.153 -4.181 -7.610 1.00 80.00 173 PHE A O 1
ATOM 1437 N N . SER A 1 174 ? -1.334 -2.813 -8.941 1.00 80.56 174 SER A N 1
ATOM 1438 C CA . SER A 1 174 ? -1.885 -1.987 -7.858 1.00 80.56 174 SER A CA 1
ATOM 1439 C C . SER A 1 174 ? -2.745 -2.788 -6.881 1.00 80.56 174 SER A C 1
ATOM 1441 O O . SER A 1 174 ? -2.631 -2.618 -5.668 1.00 80.56 174 SER A O 1
ATOM 1443 N N . LEU A 1 175 ? -3.592 -3.687 -7.391 1.00 86.56 175 LEU A N 1
ATOM 1444 C CA . LEU A 1 175 ? -4.409 -4.565 -6.552 1.00 86.56 175 LEU A CA 1
ATOM 1445 C C . LEU A 1 175 ? -3.538 -5.470 -5.683 1.00 86.56 175 LEU A C 1
ATOM 1447 O O . LEU A 1 175 ? -3.829 -5.638 -4.501 1.00 86.56 175 LEU A O 1
ATOM 1451 N N . THR A 1 176 ? -2.447 -5.994 -6.241 1.00 86.88 176 THR A N 1
ATOM 1452 C CA . THR A 1 176 ? -1.504 -6.846 -5.504 1.00 86.88 176 THR A CA 1
ATOM 1453 C C . THR A 1 176 ? -0.840 -6.078 -4.358 1.00 86.88 176 THR A C 1
ATOM 1455 O O . THR A 1 176 ? -0.750 -6.588 -3.244 1.00 86.88 176 THR A O 1
ATOM 1458 N N . LEU A 1 177 ? -0.450 -4.821 -4.593 1.00 81.62 177 LEU A N 1
ATOM 1459 C CA . LEU A 1 177 ? 0.134 -3.947 -3.570 1.00 81.62 177 LEU A CA 1
ATOM 1460 C C . LEU A 1 177 ? -0.825 -3.620 -2.417 1.00 81.62 177 LEU A C 1
ATOM 1462 O O . LEU A 1 177 ? -0.404 -3.496 -1.267 1.00 81.62 177 LEU A O 1
ATOM 1466 N N . ILE A 1 178 ? -2.112 -3.451 -2.719 1.00 85.56 178 ILE A N 1
ATOM 1467 C CA . ILE A 1 178 ? -3.130 -3.053 -1.738 1.00 85.56 178 ILE A CA 1
ATOM 1468 C C . ILE A 1 178 ? -3.756 -4.285 -1.051 1.00 85.56 178 ILE A C 1
ATOM 1470 O O . ILE A 1 178 ? -4.340 -4.169 0.030 1.00 85.56 178 ILE A O 1
ATOM 1474 N N . ALA A 1 179 ? -3.593 -5.485 -1.618 1.00 87.94 179 ALA A N 1
ATOM 1475 C CA . ALA A 1 179 ? -4.177 -6.724 -1.108 1.00 87.94 179 ALA A CA 1
ATOM 1476 C C . ALA A 1 179 ? -3.883 -7.010 0.378 1.00 87.94 179 ALA A C 1
ATOM 1478 O O . ALA A 1 179 ? -4.834 -7.338 1.089 1.00 87.94 179 ALA A O 1
ATOM 1479 N N . PRO A 1 180 ? -2.656 -6.836 0.915 1.00 85.06 180 PRO A N 1
ATOM 1480 C CA . PRO A 1 180 ? -2.402 -7.076 2.339 1.00 85.06 180 PRO A CA 1
ATOM 1481 C C . PRO A 1 180 ? -3.240 -6.180 3.260 1.00 85.06 180 PRO A C 1
ATOM 1483 O O . PRO A 1 180 ? -3.734 -6.630 4.293 1.00 85.06 180 PRO A O 1
ATOM 1486 N N . LEU A 1 181 ? -3.450 -4.923 2.860 1.00 83.94 181 LEU A N 1
ATOM 1487 C CA . LEU A 1 181 ? -4.286 -3.966 3.584 1.00 83.94 181 LEU A CA 1
ATOM 1488 C C . LEU A 1 181 ? -5.764 -4.355 3.537 1.00 83.94 181 LEU A C 1
ATOM 1490 O O . LEU A 1 181 ? -6.440 -4.316 4.566 1.00 83.94 181 LEU A O 1
ATOM 1494 N N . MET A 1 182 ? -6.254 -4.777 2.369 1.00 85.25 182 MET A N 1
ATOM 1495 C CA . MET A 1 182 ? -7.629 -5.263 2.223 1.00 85.25 182 MET A CA 1
ATOM 1496 C C . MET A 1 182 ? -7.870 -6.545 3.023 1.00 85.25 182 MET A C 1
ATOM 1498 O O . MET A 1 182 ? -8.885 -6.644 3.711 1.00 85.25 182 MET A O 1
ATOM 1502 N N . LEU A 1 183 ? -6.925 -7.491 3.004 1.00 86.62 183 LEU A N 1
ATOM 1503 C CA . LEU A 1 183 ? -6.995 -8.721 3.795 1.00 86.62 183 LEU A CA 1
ATOM 1504 C C . LEU A 1 183 ? -7.027 -8.420 5.294 1.00 86.62 183 LEU A C 1
ATOM 1506 O O . LEU A 1 183 ? -7.888 -8.938 6.003 1.00 86.62 183 LEU A O 1
ATOM 1510 N N . PHE A 1 184 ? -6.149 -7.538 5.777 1.00 84.19 184 PHE A N 1
ATOM 1511 C CA . PHE A 1 184 ? -6.156 -7.114 7.177 1.00 84.19 184 PHE A CA 1
ATOM 1512 C C . PHE A 1 184 ? -7.496 -6.474 7.578 1.00 84.19 184 PHE A C 1
ATOM 1514 O O . PHE A 1 184 ? -8.050 -6.791 8.635 1.00 84.19 184 PHE A O 1
ATOM 1521 N N . GLY A 1 185 ? -8.046 -5.614 6.714 1.00 82.88 185 GLY A N 1
ATOM 1522 C CA . GLY A 1 185 ? -9.383 -5.044 6.877 1.00 82.88 185 GLY A CA 1
ATOM 1523 C C . GLY A 1 185 ? -10.473 -6.115 6.971 1.00 82.88 185 GLY A C 1
ATOM 1524 O O . GLY A 1 185 ? -11.302 -6.065 7.876 1.00 82.88 185 GLY A O 1
ATOM 1525 N N . LEU A 1 186 ? -10.442 -7.121 6.097 1.00 85.88 186 LEU A N 1
ATOM 1526 C CA . LEU A 1 186 ? -11.424 -8.205 6.080 1.00 85.88 186 LEU A CA 1
ATOM 1527 C C . LEU A 1 186 ? -11.363 -9.062 7.353 1.00 85.88 186 LEU A C 1
ATOM 1529 O O . LEU A 1 186 ? -12.394 -9.282 7.989 1.00 85.88 186 LEU A O 1
ATOM 1533 N N . PHE A 1 187 ? -10.161 -9.465 7.780 1.00 84.56 187 PHE A N 1
ATOM 1534 C CA . PHE A 1 187 ? -9.968 -10.199 9.036 1.00 84.56 187 PHE A CA 1
ATOM 1535 C C . PHE A 1 187 ? -10.503 -9.420 10.234 1.00 84.56 187 PHE A C 1
ATOM 1537 O O . PHE A 1 187 ? -11.259 -9.939 11.056 1.00 84.56 187 PHE A O 1
ATOM 1544 N N . SER A 1 188 ? -10.147 -8.144 10.313 1.00 81.75 188 SER A N 1
ATOM 1545 C CA . SER A 1 188 ? -10.534 -7.302 11.434 1.00 81.75 188 SER A CA 1
ATOM 1546 C C . SER A 1 188 ? -12.034 -7.000 11.463 1.00 81.75 188 SER A C 1
ATOM 1548 O O . SER A 1 188 ? -12.634 -6.915 12.535 1.00 81.75 188 SER A O 1
ATOM 1550 N N . TYR A 1 189 ? -12.664 -6.882 10.293 1.00 82.56 189 TYR A N 1
ATOM 1551 C CA . TYR A 1 189 ? -14.112 -6.747 10.190 1.00 82.56 189 TYR A CA 1
ATOM 1552 C C . TYR A 1 189 ? -14.844 -8.008 10.661 1.00 82.56 189 TYR A C 1
ATOM 1554 O O . TYR A 1 189 ? -15.853 -7.897 11.357 1.00 82.56 189 TYR A O 1
ATOM 1562 N N . GLY A 1 190 ? -14.304 -9.196 10.367 1.00 83.62 190 GLY A N 1
ATOM 1563 C CA . GLY A 1 190 ? -14.820 -10.463 10.890 1.00 83.62 190 GLY A CA 1
ATOM 1564 C C . GLY A 1 190 ? -14.891 -10.482 12.421 1.00 83.62 190 GLY A C 1
ATOM 1565 O O . GLY A 1 190 ? -15.931 -10.819 12.988 1.00 83.62 190 GLY A O 1
ATOM 1566 N N . PHE A 1 191 ? -13.837 -10.017 13.101 1.00 83.06 191 PHE A N 1
ATOM 1567 C CA . PHE A 1 191 ? -13.836 -9.883 14.564 1.00 83.06 191 PHE A CA 1
ATOM 1568 C C . PHE A 1 191 ? -14.862 -8.863 15.078 1.00 83.06 191 PHE A C 1
ATOM 1570 O O . PHE A 1 191 ? -15.477 -9.063 16.129 1.00 83.06 191 PHE A O 1
ATOM 1577 N N . GLU A 1 192 ? -15.074 -7.759 14.357 1.00 81.81 192 GLU A N 1
ATOM 1578 C CA . GLU A 1 192 ? -16.082 -6.769 14.739 1.00 81.81 192 GLU A CA 1
ATOM 1579 C C . GLU A 1 192 ? -17.507 -7.322 14.600 1.00 81.81 192 GLU A C 1
ATOM 1581 O O . GLU A 1 192 ? -18.345 -7.101 15.482 1.00 81.81 192 GLU A O 1
ATOM 1586 N N . LEU A 1 193 ? -17.780 -8.060 13.521 1.00 83.12 193 LEU A N 1
ATOM 1587 C CA . LEU A 1 193 ? -19.055 -8.737 13.306 1.00 83.12 193 LEU A CA 1
ATOM 1588 C C . LEU A 1 193 ? -19.352 -9.742 14.418 1.00 83.12 193 LEU A C 1
ATOM 1590 O O . LEU A 1 193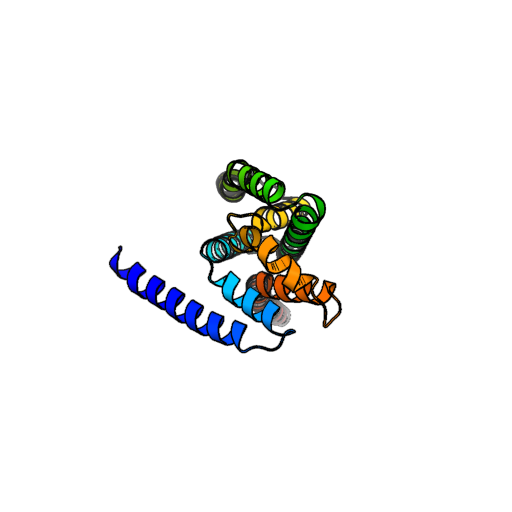 ? -20.429 -9.669 15.011 1.00 83.12 193 LEU A O 1
ATOM 1594 N N . ASP A 1 194 ? -18.390 -10.600 14.766 1.00 84.75 194 ASP A N 1
ATOM 1595 C CA . ASP A 1 194 ? -18.539 -11.562 15.866 1.00 84.75 194 ASP A CA 1
ATOM 1596 C C . ASP A 1 194 ? -18.887 -10.854 17.189 1.00 84.75 194 ASP A C 1
ATOM 1598 O O . ASP A 1 194 ? -19.837 -11.214 17.893 1.00 84.75 194 ASP A O 1
ATOM 1602 N N . ARG A 1 195 ? -18.202 -9.743 17.493 1.00 82.44 195 ARG A N 1
ATOM 1603 C CA . ARG A 1 195 ? -18.486 -8.937 18.689 1.00 82.44 195 ARG A CA 1
ATOM 1604 C C . ARG A 1 195 ? -19.894 -8.333 18.680 1.00 82.44 195 ARG A C 1
ATOM 1606 O O . ARG A 1 195 ? -20.546 -8.284 19.728 1.00 82.44 195 ARG A O 1
ATOM 1613 N N . ARG A 1 196 ? -20.375 -7.854 17.527 1.00 83.75 196 ARG A N 1
ATOM 1614 C CA . ARG A 1 196 ? -21.734 -7.298 17.382 1.00 83.75 196 ARG A CA 1
ATOM 1615 C C . ARG A 1 196 ? -22.800 -8.380 17.561 1.00 83.75 196 ARG A C 1
ATOM 1617 O O . ARG A 1 196 ? -23.778 -8.137 18.267 1.00 83.75 196 ARG A O 1
ATOM 1624 N N . VAL A 1 197 ? -22.588 -9.564 16.989 1.00 87.44 197 VAL A N 1
ATOM 1625 C CA . VAL A 1 197 ? -23.496 -10.717 17.105 1.00 87.44 197 VAL A CA 1
ATOM 1626 C C . VAL A 1 197 ? -23.609 -11.166 18.563 1.00 87.44 197 VAL A C 1
ATOM 1628 O O . VAL A 1 197 ? -24.721 -11.255 19.084 1.00 87.44 197 VAL A O 1
ATOM 1631 N N . LYS A 1 198 ? -22.482 -11.335 19.269 1.00 88.88 198 LYS A N 1
ATOM 1632 C CA . LYS A 1 198 ? -22.467 -11.675 20.706 1.00 88.88 198 LYS A CA 1
ATOM 1633 C C . LYS A 1 198 ? -23.240 -10.664 21.555 1.00 88.88 198 LYS A C 1
ATOM 1635 O O . LYS A 1 198 ? -24.027 -11.052 22.416 1.00 88.88 198 LYS A O 1
ATOM 1640 N N . LYS A 1 199 ? -23.079 -9.364 21.282 1.00 87.12 199 LYS A N 1
ATOM 1641 C CA . LYS A 1 199 ? -23.808 -8.302 21.996 1.00 87.12 199 LYS A CA 1
ATOM 1642 C C . LYS A 1 199 ? -25.321 -8.368 21.755 1.00 87.12 199 LYS A C 1
ATOM 1644 O O . LYS A 1 199 ? -26.093 -8.171 22.689 1.00 87.12 199 LYS A O 1
ATOM 1649 N N . LEU A 1 200 ? -25.750 -8.647 20.523 1.00 87.12 200 LEU A N 1
ATOM 1650 C CA . LEU A 1 200 ? -27.169 -8.798 20.182 1.00 87.12 200 LEU A CA 1
ATOM 1651 C C . LEU A 1 200 ? -27.792 -10.036 20.840 1.00 87.12 200 LEU A C 1
ATOM 1653 O O . LEU A 1 200 ? -28.912 -9.952 21.340 1.00 87.12 200 LEU A O 1
ATOM 1657 N N . LEU A 1 201 ? -27.065 -11.157 20.886 1.00 87.12 201 LEU A N 1
ATOM 1658 C CA . LEU A 1 201 ? -27.506 -12.373 21.575 1.00 87.12 201 LEU A CA 1
ATOM 1659 C C . LEU A 1 201 ? -27.688 -12.136 23.080 1.00 87.12 201 LEU A C 1
ATOM 1661 O O . LEU A 1 201 ? -28.733 -12.491 23.623 1.00 87.12 201 LEU A O 1
ATOM 1665 N N . PHE A 1 202 ? -26.737 -11.453 23.722 1.00 85.31 202 PHE A N 1
ATOM 1666 C CA . PHE A 1 202 ? -26.821 -11.097 25.142 1.00 85.31 202 PHE A CA 1
ATOM 1667 C C . PHE A 1 202 ? -28.029 -10.192 25.446 1.00 85.31 202 PHE A C 1
ATOM 1669 O O . PHE A 1 202 ? -28.795 -10.446 26.372 1.00 85.31 202 PHE A O 1
ATOM 1676 N N . LEU A 1 203 ? -28.270 -9.170 24.615 1.00 84.69 203 LEU A N 1
ATOM 1677 C CA . LEU A 1 203 ? -29.443 -8.294 24.749 1.00 84.69 203 LEU A CA 1
ATOM 1678 C C . LEU A 1 203 ? -30.770 -9.043 24.555 1.00 84.69 203 LEU A C 1
ATOM 1680 O O . LEU A 1 203 ? -31.775 -8.679 25.161 1.00 84.69 203 LEU A O 1
ATOM 1684 N N . LYS A 1 204 ? -30.790 -10.078 23.708 1.00 82.69 204 LYS A N 1
ATOM 1685 C CA . LYS A 1 204 ? -31.975 -10.914 23.484 1.00 82.69 204 LYS A CA 1
ATOM 1686 C C . LYS A 1 204 ? -32.243 -11.862 24.658 1.00 82.69 204 LYS A C 1
ATOM 1688 O O . LYS A 1 204 ? -33.407 -12.137 24.929 1.00 82.69 204 LYS A O 1
ATOM 1693 N N . GLN A 1 205 ? -31.202 -12.331 25.351 1.00 79.12 205 GLN A N 1
ATOM 1694 C CA . GLN A 1 205 ? -31.331 -13.133 26.574 1.00 79.12 205 GLN A CA 1
ATOM 1695 C C . GLN A 1 205 ? -31.849 -12.292 27.749 1.00 79.12 205 GLN A C 1
ATOM 1697 O O . GLN A 1 205 ? -32.845 -12.675 28.350 1.00 79.12 205 GLN A O 1
ATOM 1702 N N . ASN A 1 206 ? -31.292 -11.099 27.983 1.00 72.31 206 ASN A N 1
ATOM 1703 C CA . ASN A 1 206 ? -31.752 -10.198 29.055 1.00 72.31 206 ASN A CA 1
ATOM 1704 C C . ASN A 1 206 ? -33.160 -9.612 28.849 1.00 72.31 206 ASN A C 1
ATOM 1706 O O . ASN A 1 206 ? -33.732 -9.072 29.782 1.00 72.31 206 ASN A O 1
ATOM 1710 N N . LYS A 1 207 ? -33.719 -9.660 27.632 1.00 69.06 207 LYS A N 1
ATOM 1711 C CA . LYS A 1 207 ? -35.124 -9.284 27.381 1.00 69.06 207 LYS A CA 1
ATOM 1712 C C . LYS A 1 207 ? -36.117 -10.424 27.635 1.00 69.06 207 LYS A C 1
ATOM 1714 O O . LYS A 1 207 ? -37.317 -10.198 27.526 1.00 69.06 207 LYS A O 1
ATOM 1719 N N . ARG A 1 208 ? -35.630 -11.649 27.855 1.00 63.62 208 ARG A N 1
ATOM 1720 C CA . ARG A 1 208 ? -36.450 -12.850 28.094 1.00 63.62 208 ARG A CA 1
ATOM 1721 C C . ARG A 1 208 ? -36.432 -13.310 29.556 1.00 63.62 208 ARG A C 1
ATOM 1723 O O . ARG A 1 208 ? -37.231 -14.177 29.889 1.00 63.62 208 ARG A O 1
ATOM 1730 N N . SER A 1 209 ? -35.530 -12.763 30.371 1.00 55.72 209 SER A N 1
ATOM 1731 C CA . SER A 1 209 ? -35.515 -12.847 31.838 1.00 55.72 209 SER A CA 1
ATOM 1732 C C . SER A 1 209 ? -36.297 -11.691 32.441 1.00 55.72 209 SER A C 1
ATOM 1734 O O . SER A 1 209 ? -37.059 -11.936 33.392 1.00 55.72 209 SER A O 1
#

Radius of gyration: 20.27 Å; chains: 1; bounding box: 58×35×59 Å

Organism: Cytobacillus firmus (NCBI:txid1399)

pLDDT: mean 74.6, std 9.9, range [44.12, 89.0]